Protein AF-A0A3B9FIJ2-F1 (afdb_monomer)

pLDDT: mean 78.4, std 16.6, range [41.25, 96.0]

Secondary structure (DSSP, 8-state):
---SSHHHHHHHHHHHHHHHHTTTGGG-S----HHHHHHHHHHHHHHHHHHHHHHHHHHHHHHHHHHHHHHHHHHHHHHHHHHHHS---SSHHHHHHHHHHHHHHHHHHHHHHT-GGGSHHHHTT--TT-BHHHHHHHH-S-SEEEE-SSTT-SEEEEEEE-SSSSSPPEEEEEEEETTEEEEEE-TT--

Sequence (190 aa):
MITSSNNKLIMKISLFATFLGASIILQGQESVSNADLSRKLDLILGKINGLEERVSKLENDNSEVKKEIQAVQKTANEAKTASQVVAIPQDVEEKKSFMSRLRLELKSEDDKAAGAWTKEQTWGGMRRNLTMFKVRKLLGNPTRMTLSLDPRIDRVYHYEGDLDADGTEEVGRVSFFRDRVISFSSPFGG

Radius of gyration: 51.32 Å; Cα contacts (8 Å, |Δi|>4): 168; chains: 1; bounding box: 82×32×158 Å

Foldseek 3Di:
DPDDPPVVVVVVVVVVVVVVVVVVVPPPPPPCPPVNVVVVVVVVVVVVVVVVVVVVVVVVVVVVVVVVVVVVVVVVVVVVVVVVVPVQDPDPVSNVVVVLLVVLVVQLVVLCVQWQLLDPVLCVPDDWFDFPVVVCVRTNAAPDKDQDPDPQFGIKGWHWGDNPSPPDIQIKIFTDDPRITPDIDRSVHD

Solvent-accessible surface area (backbone atoms only — not comparable to full-atom values): 10721 Å² total; per-residue (Å²): 142,88,79,75,71,64,60,60,53,53,54,52,52,55,58,50,55,59,58,61,58,61,64,67,72,71,71,77,67,79,80,74,46,74,66,56,52,51,53,52,49,53,55,47,51,54,51,49,53,56,46,52,55,51,48,55,49,52,53,50,52,52,55,50,52,54,51,50,52,53,51,52,51,48,55,51,50,50,51,52,52,56,54,52,71,58,74,70,54,86,51,74,66,55,30,50,53,49,53,50,51,50,51,32,43,54,51,13,54,53,37,48,66,61,34,44,61,70,36,71,74,47,55,72,74,64,60,70,70,38,39,62,67,57,47,36,72,51,34,32,72,58,74,41,77,46,72,50,89,50,94,80,30,57,36,34,37,32,38,67,38,27,75,80,40,80,82,57,72,38,56,24,39,40,34,23,36,94,66,20,28,72,48,71,46,62,51,82,67,130

Mean predicted aligned error: 18.29 Å

Structure (mmCIF, N/CA/C/O backbone):
data_AF-A0A3B9FIJ2-F1
#
_entry.id   AF-A0A3B9FIJ2-F1
#
loop_
_atom_site.group_PDB
_atom_site.id
_atom_site.type_symbol
_atom_site.label_atom_id
_atom_site.label_alt_id
_atom_site.label_comp_id
_atom_site.label_asym_id
_atom_site.label_entity_id
_atom_site.label_seq_id
_atom_site.pdbx_PDB_ins_code
_atom_site.Cartn_x
_atom_site.Cartn_y
_atom_site.Cartn_z
_atom_site.occupancy
_atom_site.B_iso_or_equiv
_atom_site.auth_seq_id
_atom_site.auth_comp_id
_atom_site.auth_asym_id
_atom_site.auth_atom_id
_atom_site.pdbx_PDB_model_num
ATOM 1 N N . MET A 1 1 ? -43.473 11.374 131.104 1.00 43.81 1 MET A N 1
ATOM 2 C CA . MET A 1 1 ? -42.919 10.736 129.889 1.00 43.81 1 MET A CA 1
ATOM 3 C C . MET A 1 1 ? -43.921 10.905 128.750 1.00 43.81 1 MET A C 1
ATOM 5 O O . MET A 1 1 ? -44.844 10.115 128.631 1.00 43.81 1 MET A O 1
ATOM 9 N N . ILE A 1 2 ? -43.807 11.996 127.987 1.00 47.78 2 ILE A N 1
ATOM 10 C CA . ILE A 1 2 ? -44.737 12.394 126.914 1.00 47.78 2 ILE A CA 1
ATOM 11 C C . ILE A 1 2 ? -43.883 12.716 125.681 1.00 47.78 2 ILE A C 1
ATOM 13 O O . ILE A 1 2 ? -43.488 13.860 125.512 1.00 47.78 2 ILE A O 1
ATOM 17 N N . THR A 1 3 ? -43.523 11.727 124.854 1.00 47.78 3 THR A N 1
ATOM 18 C CA . THR A 1 3 ? -42.778 11.986 123.594 1.00 47.78 3 THR A CA 1
ATOM 19 C C . THR A 1 3 ? -43.056 11.003 122.442 1.00 47.78 3 THR A C 1
ATOM 21 O O . THR A 1 3 ? -42.476 11.160 121.374 1.00 47.78 3 THR A O 1
ATOM 24 N N . SER A 1 4 ? -43.958 10.018 122.571 1.00 48.31 4 SER A N 1
ATOM 25 C CA . SER A 1 4 ? -44.144 8.990 121.517 1.00 48.31 4 SER A CA 1
ATOM 26 C C . SER A 1 4 ? -45.310 9.250 120.537 1.00 48.31 4 SER A C 1
ATOM 28 O O . SER A 1 4 ? -45.292 8.753 119.413 1.00 48.31 4 SER A O 1
ATOM 30 N N . SER A 1 5 ? -46.304 10.074 120.899 1.00 51.62 5 SER A N 1
ATOM 31 C CA . SER A 1 5 ? -47.516 10.267 120.070 1.00 51.62 5 SER A CA 1
ATOM 32 C C . SER A 1 5 ? -47.343 11.284 118.922 1.00 51.62 5 SER A C 1
ATOM 34 O O . SER A 1 5 ? -47.869 11.090 117.826 1.00 51.62 5 SER A O 1
ATOM 36 N N . ASN A 1 6 ? -46.530 12.331 119.115 1.00 51.75 6 ASN A N 1
ATOM 37 C CA . ASN A 1 6 ? -46.430 13.448 118.161 1.00 51.75 6 ASN A CA 1
ATOM 38 C C . ASN A 1 6 ? -45.624 13.113 116.890 1.00 51.75 6 ASN A C 1
ATOM 40 O O . ASN A 1 6 ? -45.931 13.627 115.816 1.00 51.75 6 ASN A O 1
ATOM 44 N N . ASN A 1 7 ? -44.668 12.181 116.961 1.00 53.28 7 ASN A N 1
ATOM 45 C CA . ASN A 1 7 ? -43.862 11.791 115.794 1.00 53.28 7 ASN A CA 1
ATOM 46 C C . ASN A 1 7 ? -44.652 10.958 114.773 1.00 53.28 7 ASN A C 1
ATOM 48 O O . ASN A 1 7 ? -44.378 11.021 113.576 1.00 53.28 7 ASN A O 1
ATOM 52 N N . LYS A 1 8 ? -45.680 10.220 115.214 1.00 52.50 8 LYS A N 1
ATOM 53 C CA . LYS A 1 8 ? -46.537 9.422 114.321 1.00 52.50 8 LYS A CA 1
ATOM 54 C C . LYS A 1 8 ? -47.527 10.286 113.534 1.00 52.50 8 LYS A C 1
ATOM 56 O O . LYS A 1 8 ? -47.907 9.910 112.428 1.00 52.50 8 LYS A O 1
ATOM 61 N N . LEU A 1 9 ? -47.922 11.437 114.084 1.00 53.19 9 LEU A N 1
ATOM 62 C CA . LEU A 1 9 ? -48.801 12.399 113.415 1.00 53.19 9 LEU A CA 1
ATOM 63 C C . LEU A 1 9 ? -48.027 13.231 112.377 1.00 53.19 9 LEU A C 1
ATOM 65 O O . LEU A 1 9 ? -48.478 13.368 111.243 1.00 53.19 9 LEU A O 1
ATOM 69 N N . ILE A 1 10 ? -46.818 13.689 112.725 1.00 54.00 10 ILE A N 1
ATOM 70 C CA . ILE A 1 10 ? -45.936 14.457 111.827 1.00 54.00 10 ILE A CA 1
ATOM 71 C C . ILE A 1 10 ? -45.485 13.604 110.626 1.00 54.00 10 ILE A C 1
ATOM 73 O O . ILE A 1 10 ? -45.476 14.085 109.494 1.00 54.00 10 ILE A O 1
ATOM 77 N N . MET A 1 11 ? -45.207 12.311 110.833 1.00 50.41 11 MET A N 1
ATOM 78 C CA . MET A 1 11 ? -44.829 11.395 109.747 1.00 50.41 11 MET A CA 1
ATOM 79 C C . MET A 1 11 ? -45.993 11.092 108.787 1.00 50.41 11 MET A C 1
ATOM 81 O O . MET A 1 11 ? -45.771 10.939 107.590 1.00 50.41 11 MET A O 1
ATOM 85 N N . LYS A 1 12 ? -47.240 11.061 109.280 1.00 47.78 12 LYS A N 1
ATOM 86 C CA . LYS A 1 12 ? -48.437 10.882 108.438 1.00 47.78 12 LYS A CA 1
ATOM 87 C C . LYS A 1 12 ? -48.789 12.138 107.637 1.00 47.78 12 LYS A C 1
ATOM 89 O O . LYS A 1 12 ? -49.204 12.013 106.493 1.00 47.78 12 LYS A O 1
ATOM 94 N N . ILE A 1 13 ? -48.584 13.328 108.205 1.00 53.19 13 ILE A N 1
ATOM 95 C CA . ILE A 1 13 ? -48.808 14.609 107.514 1.00 53.19 13 ILE A CA 1
ATOM 96 C C . ILE A 1 13 ? -47.728 14.848 106.443 1.00 53.19 13 ILE A C 1
ATOM 98 O O . ILE A 1 13 ? -48.050 15.283 105.340 1.00 53.19 13 ILE A O 1
ATOM 102 N N . SER A 1 14 ? -46.474 14.468 106.714 1.00 49.06 14 SER A N 1
ATOM 103 C CA . SER A 1 14 ? -45.379 14.535 105.732 1.00 49.06 14 SER A CA 1
ATOM 104 C C . SER A 1 14 ? -45.574 13.561 104.557 1.00 49.06 14 SER A C 1
ATOM 106 O O . SER A 1 14 ? -45.354 13.935 103.407 1.00 49.06 14 SER A O 1
ATOM 108 N N . LEU A 1 15 ? -46.091 12.347 104.807 1.00 49.00 15 LEU A N 1
ATOM 109 C CA . LEU A 1 15 ? -46.430 11.394 103.737 1.00 49.00 15 LEU A CA 1
ATOM 110 C C . LEU A 1 15 ? -47.641 11.820 102.889 1.00 49.00 15 LEU A C 1
ATOM 112 O O . LEU A 1 15 ? -47.768 11.398 101.745 1.00 49.00 15 LEU A O 1
ATOM 116 N N . PHE A 1 16 ? -48.548 12.630 103.442 1.00 47.47 16 PHE A N 1
ATOM 117 C CA . PHE A 1 16 ? -49.729 13.105 102.717 1.00 47.47 16 PHE A CA 1
ATOM 118 C C . PHE A 1 16 ? -49.405 14.322 101.834 1.00 47.47 16 PHE A C 1
ATOM 120 O O . PHE A 1 16 ? -49.927 14.447 100.727 1.00 47.47 16 PHE A O 1
ATOM 127 N N . ALA A 1 17 ? -48.480 15.184 102.274 1.00 50.50 17 ALA A N 1
ATOM 128 C CA . ALA A 1 17 ? -48.017 16.338 101.502 1.00 50.50 17 ALA A CA 1
ATOM 129 C C . ALA A 1 17 ? -47.190 15.940 100.262 1.00 50.50 17 ALA A C 1
ATOM 131 O O . ALA A 1 17 ? -47.301 16.581 99.216 1.00 50.50 17 ALA A O 1
ATOM 132 N N . THR A 1 18 ? -46.422 14.848 100.329 1.00 46.91 18 THR A N 1
ATOM 133 C CA . THR A 1 18 ? -45.693 14.309 99.166 1.00 46.91 18 THR A CA 1
ATOM 134 C C . THR A 1 18 ? -46.611 13.617 98.155 1.00 46.91 18 THR A C 1
ATOM 136 O O . THR A 1 18 ? -46.292 13.587 96.968 1.00 46.91 18 THR A O 1
ATOM 139 N N . PHE A 1 19 ? -47.783 13.136 98.585 1.00 43.91 19 PHE A N 1
ATOM 140 C CA . PHE A 1 19 ? -48.777 12.526 97.699 1.00 43.91 19 PHE A CA 1
ATOM 141 C C . PHE A 1 19 ? -49.651 13.570 96.976 1.00 43.91 19 PHE A C 1
ATOM 143 O O . PHE A 1 19 ? -50.003 13.380 95.811 1.00 43.91 19 PHE A O 1
ATOM 150 N N . LEU A 1 20 ? -49.941 14.716 97.611 1.00 42.50 20 LEU A N 1
ATOM 151 C CA . LEU A 1 20 ? -50.656 15.820 96.951 1.00 42.50 20 LEU A CA 1
ATOM 152 C C . LEU A 1 20 ? -49.783 16.611 95.959 1.00 42.50 20 LEU A C 1
ATOM 154 O O . LEU A 1 20 ? -50.304 17.099 94.959 1.00 42.50 20 LEU A O 1
ATOM 158 N N . GLY A 1 21 ? -48.467 16.712 96.182 1.00 41.25 21 GLY A N 1
ATOM 159 C CA . GLY A 1 21 ? -47.552 17.421 95.274 1.00 41.25 21 GLY A CA 1
ATOM 160 C C . GLY A 1 21 ? -47.276 16.694 93.949 1.00 41.25 21 GLY A C 1
ATOM 161 O O . GLY A 1 21 ? -47.068 17.338 92.923 1.00 41.25 21 GLY A O 1
ATOM 162 N N . ALA A 1 22 ? -47.334 15.358 93.936 1.00 42.28 22 ALA A N 1
ATOM 163 C CA . ALA A 1 22 ? -47.095 14.558 92.729 1.00 42.28 22 ALA A CA 1
ATOM 164 C C . ALA A 1 22 ? -48.270 14.584 91.732 1.00 42.28 22 ALA A C 1
ATOM 166 O O . ALA A 1 22 ? -48.080 14.310 90.549 1.00 42.28 22 ALA A O 1
ATOM 167 N N . SER A 1 23 ? -49.473 14.956 92.182 1.00 43.31 23 SER A N 1
ATOM 168 C CA . SER A 1 23 ? -50.664 15.004 91.321 1.00 43.31 23 SER A CA 1
ATOM 169 C C . SER A 1 23 ? -50.754 16.283 90.476 1.00 43.31 23 SER A C 1
ATOM 171 O O . SER A 1 23 ? -51.490 16.310 89.495 1.00 43.31 23 SER A O 1
ATOM 173 N N . ILE A 1 24 ? -49.999 17.335 90.818 1.00 47.56 24 ILE A N 1
ATOM 174 C CA . ILE A 1 24 ? -50.070 18.636 90.124 1.00 47.56 24 ILE A CA 1
ATOM 175 C C . ILE A 1 24 ? -49.051 18.732 88.972 1.00 47.56 24 ILE A C 1
ATOM 177 O O . ILE A 1 24 ? -49.249 19.500 88.037 1.00 47.56 24 ILE A O 1
ATOM 181 N N . ILE A 1 25 ? -48.003 17.899 88.955 1.00 45.97 25 ILE A N 1
ATOM 182 C CA . ILE A 1 25 ? -47.014 17.889 87.855 1.00 45.97 25 ILE A CA 1
ATOM 183 C C . ILE A 1 25 ? -47.473 16.999 86.678 1.00 45.97 25 ILE A C 1
ATOM 185 O O . ILE A 1 25 ? -46.921 17.072 85.584 1.00 45.97 25 ILE A O 1
ATOM 189 N N . LEU A 1 26 ? -48.554 16.226 86.843 1.00 41.59 26 LEU A N 1
ATOM 190 C CA . LEU A 1 26 ? -49.100 15.349 85.800 1.00 41.59 26 LEU A CA 1
ATOM 191 C C . LEU A 1 26 ? -50.267 15.966 85.000 1.00 41.59 26 LEU A C 1
ATOM 193 O O . LEU A 1 26 ? -51.084 15.238 84.446 1.00 41.59 26 LEU A O 1
ATOM 197 N N . GLN A 1 27 ? -50.372 17.297 84.936 1.00 43.31 27 GLN A N 1
ATOM 198 C CA . GLN A 1 27 ? -51.350 17.995 84.078 1.00 43.31 27 GLN A CA 1
ATOM 199 C C . GLN A 1 27 ? -50.703 18.842 82.970 1.00 43.31 27 GLN A C 1
ATOM 201 O O . GLN A 1 27 ? -51.337 19.716 82.391 1.00 43.31 27 GLN A O 1
ATOM 206 N N . GLY A 1 28 ? -49.445 18.547 82.631 1.00 43.69 28 GLY A N 1
ATOM 207 C CA . GLY A 1 28 ? -48.752 19.103 81.466 1.00 43.69 28 GLY A CA 1
ATOM 208 C C . GLY A 1 28 ? -48.757 18.202 80.226 1.00 43.69 28 GLY A C 1
ATOM 209 O O . GLY A 1 28 ? -47.961 18.436 79.323 1.00 43.69 28 GLY A O 1
ATOM 210 N N . GLN A 1 29 ? -49.584 17.152 80.166 1.00 42.59 29 GLN A N 1
ATOM 211 C CA . GLN A 1 29 ? -49.821 16.455 78.900 1.00 42.59 29 GLN A CA 1
ATOM 212 C C . GLN A 1 29 ? -50.978 17.145 78.191 1.00 42.59 29 GLN A C 1
ATOM 214 O O . GLN A 1 29 ? -52.126 17.010 78.610 1.00 42.59 29 GLN A O 1
ATOM 219 N N . GLU A 1 30 ? -50.661 17.878 77.120 1.00 49.47 30 GLU A N 1
ATOM 220 C CA . GLU A 1 30 ? -51.630 18.252 76.092 1.00 49.47 30 GLU A CA 1
ATOM 221 C C . GLU A 1 30 ? -52.508 17.030 75.813 1.00 49.47 30 GLU A C 1
ATOM 223 O O . GLU A 1 30 ? -52.026 16.008 75.316 1.00 49.47 30 GLU A O 1
ATOM 228 N N . SER A 1 31 ? -53.780 17.088 76.208 1.00 49.78 31 SER A N 1
ATOM 229 C CA . SER A 1 31 ? -54.734 16.026 75.926 1.00 49.78 31 SER A CA 1
ATOM 230 C C . SER A 1 31 ? -54.909 15.981 74.413 1.00 49.78 31 SER A C 1
ATOM 232 O O . SER A 1 31 ? -55.662 16.770 73.843 1.00 49.78 31 SER A O 1
ATOM 234 N N . VAL A 1 32 ? -54.143 15.114 73.754 1.00 57.78 32 VAL A N 1
ATOM 235 C CA . VAL A 1 32 ? -54.176 14.929 72.306 1.00 57.78 32 VAL A CA 1
ATOM 236 C C . VAL A 1 32 ? -55.595 14.498 71.958 1.00 57.78 32 VAL A C 1
ATOM 238 O O . VAL A 1 32 ? -56.042 13.431 72.377 1.00 57.78 32 VAL A O 1
ATOM 241 N N . SER A 1 33 ? -56.335 15.350 71.253 1.00 66.25 33 SER A N 1
ATOM 242 C CA . SER A 1 33 ? -57.691 15.019 70.831 1.00 66.25 33 SER A CA 1
ATOM 243 C C . SER A 1 33 ? -57.646 13.765 69.952 1.00 66.25 33 SER A C 1
ATOM 245 O O . SER A 1 33 ? -56.745 13.623 69.122 1.00 66.25 33 SER A O 1
ATOM 247 N N . ASN A 1 34 ? -58.626 12.863 70.072 1.00 69.31 34 ASN A N 1
ATOM 248 C CA . ASN A 1 34 ? -58.750 11.696 69.181 1.00 69.31 34 ASN A CA 1
ATOM 249 C C . ASN A 1 34 ? -58.738 12.099 67.690 1.00 69.31 34 ASN A C 1
ATOM 251 O O . ASN A 1 34 ? -58.301 11.328 66.833 1.00 69.31 34 ASN A O 1
ATOM 255 N N . ALA A 1 35 ? -59.157 13.331 67.381 1.00 73.50 35 ALA A N 1
ATOM 256 C CA . ALA A 1 35 ? -59.060 13.916 66.049 1.00 73.50 35 ALA A CA 1
ATOM 257 C C . ALA A 1 35 ? -57.607 14.210 65.622 1.00 73.50 35 ALA A C 1
ATOM 259 O O . ALA A 1 35 ? -57.242 13.952 64.477 1.00 73.50 35 ALA A O 1
ATOM 260 N N . ASP A 1 36 ? -56.757 14.696 66.529 1.00 76.69 36 ASP A N 1
ATOM 261 C CA . ASP A 1 36 ? -55.340 14.965 66.252 1.00 76.69 36 ASP A CA 1
ATOM 262 C C . ASP A 1 36 ? -54.533 13.674 66.123 1.00 76.69 36 ASP A C 1
ATOM 264 O O . ASP A 1 36 ? -53.616 13.592 65.306 1.00 76.69 36 ASP A O 1
ATOM 268 N N . LEU A 1 37 ? -54.896 12.644 66.893 1.00 80.00 37 LEU A N 1
ATOM 269 C CA . LEU A 1 37 ? -54.299 11.318 66.771 1.00 80.00 37 LEU A CA 1
ATOM 270 C C . LEU A 1 37 ? -54.641 10.678 65.418 1.00 80.00 37 LEU A C 1
ATOM 272 O O . LEU A 1 37 ? -53.752 10.160 64.746 1.00 80.00 37 LEU A O 1
ATOM 276 N N . SER A 1 38 ? -55.899 10.799 64.982 1.00 77.00 38 SER A N 1
ATOM 277 C CA . SER A 1 38 ? -56.353 10.323 63.667 1.00 77.00 38 SER A CA 1
ATOM 278 C C . SER A 1 38 ? -55.650 11.065 62.525 1.00 77.00 38 SER A C 1
ATOM 280 O O . SER A 1 38 ? -55.116 10.436 61.619 1.00 77.00 38 SER A O 1
ATOM 282 N N . ARG A 1 39 ? -55.520 12.398 62.619 1.00 79.69 39 ARG A N 1
ATOM 283 C CA . ARG A 1 39 ? -54.750 13.193 61.644 1.00 79.69 39 ARG A CA 1
ATOM 284 C C . ARG A 1 39 ? -53.278 12.793 61.590 1.00 79.69 39 ARG A C 1
ATOM 286 O O . ARG A 1 39 ? -52.706 12.734 60.507 1.00 79.69 39 ARG A O 1
ATOM 293 N N . LYS A 1 40 ? -52.644 12.527 62.737 1.00 84.25 40 LYS A N 1
ATOM 294 C CA . LYS A 1 40 ? -51.251 12.052 62.788 1.00 84.25 40 LYS A CA 1
ATOM 295 C C . LYS A 1 40 ? -51.109 10.662 62.164 1.00 84.25 40 LYS A C 1
ATOM 297 O O . LYS A 1 40 ? -50.126 10.437 61.467 1.00 84.25 40 LYS A O 1
ATOM 302 N N . LEU A 1 41 ? -52.075 9.767 62.370 1.00 83.38 41 LEU A N 1
ATOM 303 C CA . LEU A 1 41 ? -52.111 8.441 61.746 1.00 83.38 41 LEU A CA 1
ATOM 304 C C . LEU A 1 41 ? -52.242 8.529 60.223 1.00 83.38 41 LEU A C 1
ATOM 306 O O . LEU A 1 41 ? -51.442 7.909 59.530 1.00 83.38 41 LEU A O 1
ATOM 310 N N . ASP A 1 42 ? -53.148 9.359 59.702 1.00 84.75 42 ASP A N 1
ATOM 311 C CA . ASP A 1 42 ? -53.283 9.588 58.254 1.00 84.75 42 ASP A CA 1
ATOM 312 C C . ASP A 1 42 ? -51.988 10.139 57.643 1.00 84.75 42 ASP A C 1
ATOM 314 O O . ASP A 1 42 ? -51.546 9.724 56.571 1.00 84.75 42 ASP A O 1
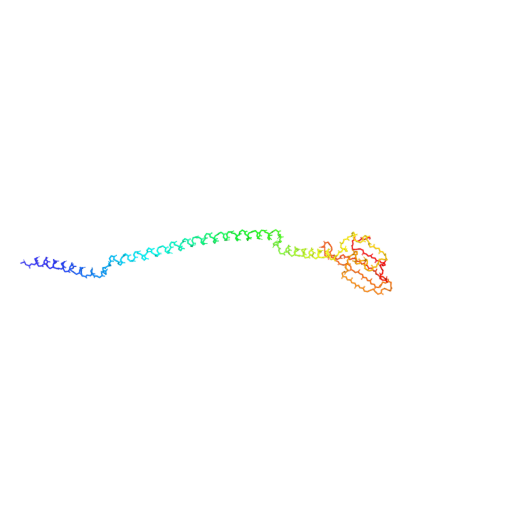ATOM 318 N N . LEU A 1 43 ? -51.325 11.050 58.359 1.00 87.38 43 LEU A N 1
ATOM 319 C CA . LEU A 1 43 ? -50.066 11.655 57.930 1.00 87.38 43 LEU A CA 1
ATOM 320 C C . LEU A 1 43 ? -48.902 10.648 57.966 1.00 87.38 43 LEU A C 1
ATOM 322 O O . LEU A 1 43 ? -48.002 10.713 57.128 1.00 87.38 43 LEU A O 1
ATOM 326 N N . ILE A 1 44 ? -48.920 9.702 58.910 1.00 87.44 44 ILE A N 1
ATOM 327 C CA . ILE A 1 44 ? -47.973 8.581 58.978 1.00 87.44 44 ILE A CA 1
ATOM 328 C C . ILE A 1 44 ? -48.240 7.588 57.844 1.00 87.44 44 ILE A C 1
ATOM 330 O O . ILE A 1 44 ? -47.292 7.207 57.164 1.00 87.44 44 ILE A O 1
ATOM 334 N N . LEU A 1 45 ? -49.499 7.226 57.590 1.00 83.56 45 LEU A N 1
ATOM 335 C CA . LEU A 1 45 ? -49.886 6.340 56.488 1.00 83.56 45 LEU A CA 1
ATOM 336 C C . LEU A 1 45 ? -49.467 6.922 55.135 1.00 83.56 45 LEU A C 1
ATOM 338 O O . LEU A 1 45 ? -48.844 6.231 54.335 1.00 83.56 45 LEU A O 1
ATOM 342 N N . GLY A 1 46 ? -49.697 8.218 54.911 1.00 86.75 46 GLY A N 1
ATOM 343 C CA . GLY A 1 46 ? -49.232 8.897 53.700 1.00 86.75 46 GLY A CA 1
ATOM 344 C C . GLY A 1 46 ? -47.706 8.873 53.544 1.00 86.75 46 GLY A C 1
ATOM 345 O O . GLY A 1 46 ? -47.197 8.647 52.447 1.00 86.75 46 GLY A O 1
ATOM 346 N N . LYS A 1 47 ? -46.958 9.055 54.641 1.00 89.88 47 LYS A N 1
ATOM 347 C CA . LYS A 1 47 ? -45.488 8.971 54.628 1.00 89.88 47 LYS A CA 1
ATOM 348 C C . LYS A 1 47 ? -44.976 7.553 54.390 1.00 89.88 47 LYS A C 1
ATOM 350 O O . LYS A 1 47 ? -43.982 7.410 53.688 1.00 89.88 47 LYS A O 1
ATOM 355 N N . ILE A 1 48 ? -45.624 6.538 54.961 1.00 90.81 48 ILE A N 1
ATOM 356 C CA . ILE A 1 48 ? -45.272 5.126 54.762 1.00 90.81 48 ILE A CA 1
ATOM 357 C C . ILE A 1 48 ? -45.506 4.735 53.305 1.00 90.81 48 ILE A C 1
ATOM 359 O O . ILE A 1 48 ? -44.577 4.246 52.674 1.00 90.81 48 ILE A O 1
ATOM 363 N N . ASN A 1 49 ? -46.664 5.073 52.735 1.00 85.12 49 ASN A N 1
ATOM 364 C CA . ASN A 1 49 ? -46.962 4.793 51.327 1.00 85.12 49 ASN A CA 1
ATOM 365 C C . ASN A 1 49 ? -45.946 5.468 50.389 1.00 85.12 49 ASN A C 1
ATOM 367 O O . ASN A 1 49 ? -45.422 4.841 49.472 1.00 85.12 49 ASN A O 1
ATOM 371 N N . GLY A 1 50 ? -45.597 6.733 50.654 1.00 87.81 50 GLY A N 1
ATOM 372 C CA . GLY A 1 50 ? -44.559 7.429 49.887 1.00 87.81 50 GLY A CA 1
ATOM 373 C C . GLY A 1 50 ? -43.154 6.840 50.074 1.00 87.81 50 GLY A C 1
ATOM 374 O O . GLY A 1 50 ? -42.304 6.979 49.195 1.00 87.81 50 GLY A O 1
ATOM 375 N N . LEU A 1 51 ? -42.880 6.185 51.205 1.00 88.25 51 LEU A N 1
ATOM 376 C CA . LEU A 1 51 ? -41.613 5.499 51.448 1.00 88.25 51 LEU A CA 1
ATOM 377 C C . LEU A 1 51 ? -41.573 4.148 50.726 1.00 88.25 51 LEU A C 1
ATOM 379 O O . LEU A 1 51 ? -40.563 3.844 50.100 1.00 88.25 51 LEU A O 1
ATOM 383 N N . GLU A 1 52 ? -42.669 3.389 50.743 1.00 86.50 52 GLU A N 1
ATOM 384 C CA . GLU A 1 52 ? -42.825 2.126 50.008 1.00 86.50 52 GLU A CA 1
ATOM 385 C C . GLU A 1 52 ? -42.668 2.323 48.496 1.00 86.50 52 GLU A C 1
ATOM 387 O O . GLU A 1 52 ? -41.957 1.558 47.840 1.00 86.50 52 GLU A O 1
ATOM 392 N N . GLU A 1 53 ? -43.243 3.393 47.943 1.00 88.75 53 GLU A N 1
ATOM 393 C CA . GLU A 1 53 ? -43.086 3.740 46.527 1.00 88.75 53 GLU A CA 1
ATOM 394 C C . GLU A 1 53 ? -41.623 4.068 46.183 1.00 88.75 53 GLU A C 1
ATOM 396 O O . GLU A 1 53 ? -41.080 3.590 45.182 1.00 88.75 53 GLU A O 1
ATOM 401 N N . ARG A 1 54 ? -40.938 4.837 47.041 1.00 90.31 54 ARG A N 1
ATOM 402 C CA . ARG A 1 54 ? -39.516 5.169 46.848 1.00 90.31 54 ARG A CA 1
ATOM 403 C C . ARG A 1 54 ? -38.618 3.946 46.980 1.00 90.31 54 ARG A C 1
ATOM 405 O O . ARG A 1 54 ? -37.670 3.836 46.210 1.00 90.31 54 ARG A O 1
ATOM 412 N N . VAL A 1 55 ? -38.904 3.046 47.919 1.00 90.75 55 VAL A N 1
ATOM 413 C CA . VAL A 1 55 ? -38.163 1.788 48.082 1.00 90.75 55 VAL A CA 1
ATOM 414 C C . VAL A 1 55 ? -38.351 0.911 46.850 1.00 90.75 55 VAL A C 1
ATOM 416 O O . VAL A 1 55 ? -37.358 0.497 46.263 1.00 90.75 55 VAL A O 1
ATOM 419 N N . SER A 1 56 ? -39.587 0.737 46.379 1.00 87.00 56 SER A N 1
ATOM 420 C CA . SER A 1 56 ? -39.879 -0.054 45.177 1.00 87.00 56 SER A CA 1
ATOM 421 C C . SER A 1 56 ? -39.161 0.496 43.941 1.00 87.00 56 SER A C 1
ATOM 423 O O . SER A 1 56 ? -38.583 -0.257 43.156 1.00 87.00 56 SER A O 1
ATOM 425 N N . LYS A 1 57 ? -39.133 1.827 43.784 1.00 89.00 57 LYS A N 1
ATOM 426 C CA . LYS A 1 57 ? -38.390 2.481 42.702 1.00 89.00 57 LYS A CA 1
ATOM 427 C C . LYS A 1 57 ? -36.879 2.267 42.833 1.00 89.00 57 LYS A C 1
ATOM 429 O O . LYS A 1 57 ? -36.238 1.888 41.862 1.00 89.00 57 LYS A O 1
ATOM 434 N N . LEU A 1 58 ? -36.318 2.452 44.028 1.00 83.31 58 LEU A N 1
ATOM 435 C CA . LEU A 1 58 ? -34.888 2.247 44.282 1.00 83.31 58 LEU A CA 1
ATOM 436 C C . LEU A 1 58 ? -34.452 0.791 44.083 1.00 83.31 58 LEU A C 1
ATOM 438 O O . LEU A 1 58 ? -33.336 0.545 43.631 1.00 83.31 58 LEU A O 1
ATOM 442 N N . GLU A 1 59 ? -35.301 -0.174 44.426 1.00 85.94 59 GLU A N 1
ATOM 443 C CA . GLU A 1 59 ? -35.049 -1.594 44.182 1.00 85.94 59 GLU A CA 1
ATOM 444 C C . GLU A 1 59 ? -35.057 -1.911 42.685 1.00 85.94 59 GLU A C 1
ATOM 446 O O . GLU A 1 59 ? -34.161 -2.609 42.200 1.00 85.94 59 GLU A O 1
ATOM 451 N N . ASN A 1 60 ? -36.014 -1.349 41.941 1.00 88.25 60 ASN A N 1
ATOM 452 C CA . ASN A 1 60 ? -36.072 -1.493 40.492 1.00 88.25 60 ASN A CA 1
ATOM 453 C C . ASN A 1 60 ? -34.842 -0.871 39.809 1.00 88.25 60 ASN A C 1
ATOM 455 O O . ASN A 1 60 ? -34.160 -1.568 39.054 1.00 88.25 60 ASN A O 1
ATOM 459 N N . ASP A 1 61 ? -34.504 0.375 40.149 1.00 85.12 61 ASP A N 1
ATOM 460 C CA . ASP A 1 61 ? -33.348 1.098 39.609 1.00 85.12 61 ASP A CA 1
ATOM 461 C C . ASP A 1 61 ? -32.037 0.353 39.939 1.00 85.12 61 ASP A C 1
ATOM 463 O O . ASP A 1 61 ? -31.186 0.161 39.072 1.00 85.12 61 ASP A O 1
ATOM 467 N N . ASN A 1 62 ? -31.880 -0.180 41.159 1.00 83.44 62 ASN A N 1
ATOM 468 C CA . ASN A 1 62 ? -30.724 -1.020 41.506 1.00 83.44 62 ASN A CA 1
ATOM 469 C C . ASN A 1 62 ? -30.660 -2.314 40.684 1.00 83.44 62 ASN A C 1
ATOM 471 O O . ASN A 1 62 ? -29.570 -2.780 40.337 1.00 83.44 62 ASN A O 1
ATOM 475 N N . SER A 1 63 ? -31.809 -2.928 40.389 1.00 84.62 63 SER A N 1
ATOM 476 C CA . SER A 1 63 ? -31.864 -4.146 39.577 1.00 84.62 63 SER A CA 1
ATOM 477 C C . SER A 1 63 ? -31.452 -3.887 38.124 1.00 84.62 63 SER A C 1
ATOM 479 O O . SER A 1 63 ? -30.789 -4.729 37.515 1.00 84.62 63 SER A O 1
ATOM 481 N N . GLU A 1 64 ? -31.800 -2.716 37.591 1.00 84.00 64 GLU A N 1
ATOM 482 C CA . GLU A 1 64 ? -31.443 -2.256 36.251 1.00 84.00 64 GLU A CA 1
ATOM 483 C C . GLU A 1 64 ? -29.956 -1.906 36.175 1.00 84.00 64 GLU A C 1
ATOM 485 O O . GLU A 1 64 ? -29.232 -2.496 35.373 1.00 84.00 64 GLU A O 1
ATOM 490 N N . VAL A 1 65 ? -29.459 -1.100 37.117 1.00 83.12 65 VAL A N 1
ATOM 491 C CA . VAL A 1 65 ? -28.033 -0.755 37.231 1.00 83.12 65 VAL A CA 1
ATOM 492 C C . VAL A 1 65 ? -27.165 -2.011 37.346 1.00 83.12 65 VAL A C 1
ATOM 494 O O . VAL A 1 65 ? -26.122 -2.120 36.704 1.00 83.12 65 VAL A O 1
ATOM 497 N N . LYS A 1 66 ? -27.594 -3.024 38.110 1.00 85.50 66 LYS A N 1
ATOM 498 C CA . LYS A 1 66 ? -26.852 -4.289 38.220 1.00 85.50 66 LYS A CA 1
ATOM 499 C C . LYS A 1 66 ? -26.788 -5.050 36.891 1.00 85.50 66 LYS A C 1
ATOM 501 O O . LYS A 1 66 ? -25.760 -5.667 36.601 1.00 85.50 66 LYS A O 1
ATOM 506 N N . LYS A 1 67 ? -27.855 -5.021 36.086 1.00 84.38 67 LYS A N 1
ATOM 507 C CA . LYS A 1 67 ? -27.878 -5.631 34.745 1.00 84.38 67 LYS A CA 1
ATOM 508 C C . LYS A 1 67 ? -26.982 -4.864 33.775 1.00 84.38 67 LYS A C 1
ATOM 510 O O . LYS A 1 67 ? -26.222 -5.497 33.046 1.00 84.38 67 LYS A O 1
ATOM 515 N N . GLU A 1 68 ? -27.013 -3.534 33.812 1.00 80.94 68 GLU A N 1
ATOM 516 C CA . GLU A 1 68 ? -26.142 -2.682 32.997 1.00 80.94 68 GLU A CA 1
ATOM 517 C C . GLU A 1 68 ? -24.665 -2.899 33.333 1.00 80.94 68 GLU A C 1
ATOM 519 O O . GLU A 1 68 ? -23.863 -3.132 32.433 1.00 80.94 68 GLU A O 1
ATOM 524 N N . ILE A 1 69 ? -24.303 -2.944 34.620 1.00 79.06 69 ILE A N 1
ATOM 525 C CA . ILE A 1 69 ? -22.929 -3.237 35.055 1.00 79.06 69 ILE A CA 1
ATOM 526 C C . ILE A 1 69 ? -22.477 -4.611 34.545 1.00 79.06 69 ILE A C 1
ATOM 528 O O . ILE A 1 69 ? -21.354 -4.752 34.065 1.00 79.06 69 ILE A O 1
ATOM 532 N N . GLN A 1 70 ? -23.339 -5.632 34.599 1.00 78.88 70 GLN A N 1
ATOM 533 C CA . GLN A 1 70 ? -23.008 -6.956 34.063 1.00 78.88 70 GL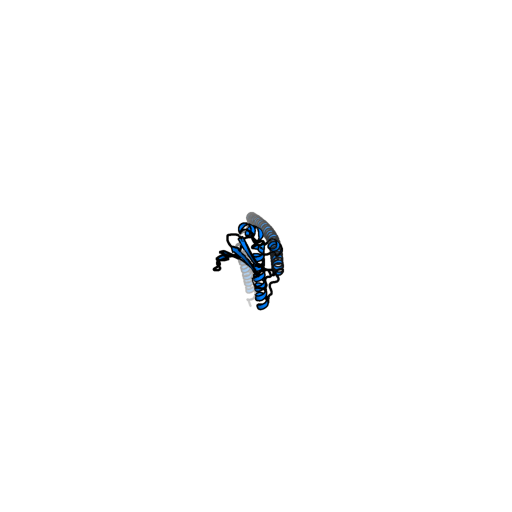N A CA 1
ATOM 534 C C . GLN A 1 70 ? -22.841 -6.955 32.540 1.00 78.88 70 GLN A C 1
ATOM 536 O O . GLN A 1 70 ? -21.947 -7.635 32.035 1.00 78.88 70 GLN A O 1
ATOM 541 N N . ALA A 1 71 ? -23.674 -6.211 31.810 1.00 75.06 71 ALA A N 1
ATOM 542 C CA . ALA A 1 71 ? -23.557 -6.071 30.363 1.00 75.06 71 ALA A CA 1
ATOM 543 C C . ALA A 1 71 ? -22.258 -5.347 29.983 1.00 75.06 71 ALA A C 1
ATOM 545 O O . ALA A 1 71 ? -21.484 -5.866 29.185 1.00 75.06 71 ALA A O 1
ATOM 546 N N . VAL A 1 72 ? -21.955 -4.219 30.630 1.00 76.62 72 VAL A N 1
ATOM 547 C CA . VAL A 1 72 ? -20.709 -3.466 30.423 1.00 76.62 72 VAL A CA 1
ATOM 548 C C . VAL A 1 72 ? -19.488 -4.313 30.778 1.00 76.62 72 VAL A C 1
ATOM 550 O O . VAL A 1 72 ? -18.513 -4.312 30.032 1.00 76.62 72 VAL A O 1
ATOM 553 N N . GLN A 1 73 ? -19.538 -5.091 31.863 1.00 72.31 73 GLN A N 1
ATOM 554 C CA . GLN A 1 73 ? -18.441 -5.982 32.242 1.00 72.31 73 GLN A CA 1
ATOM 555 C C . GLN A 1 73 ? -18.210 -7.084 31.200 1.00 72.31 73 GLN A C 1
ATOM 557 O O . GLN A 1 73 ? -17.059 -7.411 30.913 1.00 72.31 73 GLN A O 1
ATOM 562 N N . LYS A 1 74 ? -19.276 -7.650 30.616 1.00 73.06 74 LYS A N 1
ATOM 563 C CA . LYS A 1 74 ? -19.167 -8.626 29.521 1.00 73.06 74 LYS A CA 1
ATOM 564 C C . LYS A 1 74 ? -18.551 -7.991 28.278 1.00 73.06 74 LYS A C 1
ATOM 566 O O . LYS A 1 74 ? -17.541 -8.499 27.806 1.00 73.06 74 LYS A O 1
ATOM 571 N N . THR A 1 75 ? -19.051 -6.836 27.842 1.00 72.75 75 THR A N 1
ATOM 572 C CA . THR A 1 75 ? -18.513 -6.108 26.683 1.00 72.75 75 THR A CA 1
ATOM 573 C C . THR A 1 75 ? -17.052 -5.694 26.888 1.00 72.75 75 THR A C 1
ATOM 575 O O . THR A 1 75 ? -16.234 -5.815 25.980 1.00 72.75 75 THR A O 1
ATOM 578 N N . ALA A 1 76 ? -16.683 -5.247 28.091 1.00 67.12 76 ALA A N 1
ATOM 579 C CA . ALA A 1 76 ? -15.307 -4.887 28.426 1.00 67.12 76 ALA A CA 1
ATOM 580 C C . ALA A 1 76 ? -14.380 -6.111 28.457 1.00 67.12 76 ALA A C 1
ATOM 582 O O . ALA A 1 76 ? -13.243 -6.036 27.991 1.00 67.12 76 ALA A O 1
ATOM 583 N N . ASN A 1 77 ? -14.857 -7.246 28.974 1.00 66.38 77 ASN A N 1
ATOM 584 C CA . ASN A 1 77 ? -14.104 -8.496 28.961 1.00 66.38 77 ASN A CA 1
ATOM 585 C C . ASN A 1 77 ? -13.931 -9.022 27.531 1.00 66.38 77 ASN A C 1
ATOM 587 O O . ASN A 1 77 ? -12.827 -9.417 27.180 1.00 66.38 77 ASN A O 1
ATOM 591 N N . GLU A 1 78 ? -14.969 -8.958 26.698 1.00 64.75 78 GLU A N 1
ATOM 592 C CA . GLU A 1 78 ? -14.920 -9.337 25.282 1.00 64.75 78 GLU A CA 1
ATOM 593 C C . GLU A 1 78 ? -13.942 -8.451 24.499 1.00 64.75 78 GLU A C 1
ATOM 595 O O . GLU A 1 78 ? -13.079 -8.967 23.789 1.00 64.75 78 GLU A O 1
ATOM 600 N N . ALA A 1 79 ? -13.978 -7.132 24.707 1.00 60.66 79 ALA A N 1
ATOM 601 C CA . ALA A 1 79 ? -13.021 -6.195 24.119 1.00 60.66 79 ALA A CA 1
ATOM 602 C C . ALA A 1 79 ? -11.584 -6.430 24.619 1.00 60.66 79 ALA A C 1
ATOM 604 O O . ALA A 1 79 ? -10.636 -6.367 23.837 1.00 60.66 79 ALA A O 1
ATOM 605 N N . LYS A 1 80 ? -11.405 -6.761 25.904 1.00 58.50 80 LYS A N 1
ATOM 606 C CA . LYS A 1 80 ? -10.100 -7.126 26.473 1.00 58.50 80 LYS A CA 1
ATOM 607 C C . LYS A 1 80 ? -9.577 -8.433 25.877 1.00 58.50 80 LYS A C 1
ATOM 609 O O . LYS A 1 80 ? -8.397 -8.508 25.551 1.00 58.50 80 LYS A O 1
ATOM 614 N N . THR A 1 81 ? -10.439 -9.430 25.680 1.00 58.16 81 THR A N 1
ATOM 615 C CA . THR A 1 81 ? -10.061 -10.686 25.021 1.00 58.16 81 THR A CA 1
ATOM 616 C C . THR A 1 81 ? -9.778 -10.486 23.535 1.00 58.16 81 THR A C 1
ATOM 618 O O . THR A 1 81 ? -8.790 -11.013 23.045 1.00 58.16 81 THR A O 1
ATOM 621 N N . ALA A 1 82 ? -10.545 -9.652 22.828 1.00 53.72 82 ALA A N 1
ATOM 622 C CA . ALA A 1 82 ? -10.295 -9.314 21.427 1.00 53.72 82 ALA A CA 1
ATOM 623 C C . ALA A 1 82 ? -8.991 -8.515 21.255 1.00 53.72 82 ALA A C 1
ATOM 625 O O . ALA A 1 82 ? -8.229 -8.766 20.327 1.00 53.72 82 ALA A O 1
ATOM 626 N N . SER A 1 83 ? -8.672 -7.618 22.193 1.00 52.56 83 SER A N 1
ATOM 627 C CA . SER A 1 83 ? -7.375 -6.936 22.236 1.00 52.56 83 SER A CA 1
ATOM 628 C C . SER A 1 83 ? -6.219 -7.876 22.590 1.00 52.56 83 SER A C 1
ATOM 630 O O . SER A 1 83 ? -5.091 -7.584 22.210 1.00 52.56 83 SER A O 1
ATOM 632 N N . GLN A 1 84 ? -6.469 -8.981 23.301 1.00 52.81 84 GLN A N 1
ATOM 633 C CA . GLN A 1 84 ? -5.476 -10.034 23.549 1.00 52.81 84 GLN A CA 1
ATOM 634 C C . GLN A 1 84 ? -5.252 -10.945 22.332 1.00 52.81 84 GLN A C 1
ATOM 636 O O . GLN A 1 84 ? -4.193 -11.562 22.249 1.00 52.81 84 GLN A O 1
ATOM 641 N N . VAL A 1 85 ? -6.197 -11.022 21.383 1.00 54.31 85 VAL A N 1
ATOM 642 C CA . VAL A 1 85 ? -6.007 -11.761 20.116 1.00 54.31 85 VAL A CA 1
ATOM 643 C C . VAL A 1 85 ? -4.917 -11.109 19.257 1.00 54.31 85 VAL A C 1
ATOM 645 O O . VAL A 1 85 ? -4.188 -11.810 18.558 1.00 54.31 85 VAL A O 1
ATOM 648 N N . VAL A 1 86 ? -4.714 -9.791 19.372 1.00 57.12 86 VAL A N 1
ATOM 649 C CA . VAL A 1 86 ? -3.472 -9.153 18.918 1.00 57.12 86 VAL A CA 1
ATOM 650 C C . VAL A 1 86 ? -2.434 -9.381 20.012 1.00 57.12 86 VAL A C 1
ATOM 652 O O . VAL A 1 86 ? -2.298 -8.583 20.937 1.00 57.12 86 VAL A O 1
ATOM 655 N N . ALA A 1 87 ? -1.745 -10.519 19.947 1.00 65.06 87 ALA A N 1
ATOM 656 C CA . ALA A 1 87 ? -0.706 -10.913 20.892 1.00 65.06 87 ALA A CA 1
ATOM 657 C C . ALA A 1 87 ? 0.516 -9.980 20.787 1.00 65.06 87 ALA A C 1
ATOM 659 O O . ALA A 1 87 ? 1.550 -10.342 20.236 1.00 65.06 87 ALA A O 1
ATOM 660 N N . ILE A 1 88 ? 0.390 -8.750 21.291 1.00 68.31 88 ILE A N 1
ATOM 661 C CA . ILE A 1 88 ? 1.511 -7.824 21.439 1.00 68.31 88 ILE A CA 1
ATOM 662 C C . ILE A 1 88 ? 2.414 -8.406 22.534 1.00 68.31 88 ILE A C 1
ATOM 664 O O . ILE A 1 88 ? 1.942 -8.578 23.669 1.00 68.31 88 ILE A O 1
ATOM 668 N N . PRO A 1 89 ? 3.692 -8.701 22.232 1.00 75.06 89 PRO A N 1
ATOM 669 C CA . PRO A 1 89 ? 4.624 -9.193 23.235 1.00 75.06 89 PRO A CA 1
ATOM 670 C C . PRO A 1 89 ? 4.713 -8.231 24.424 1.00 75.06 89 PRO A C 1
ATOM 672 O O . PRO A 1 89 ? 4.699 -7.008 24.258 1.00 75.06 89 PRO A O 1
ATOM 675 N N . GLN A 1 90 ? 4.753 -8.790 25.634 1.00 75.94 90 GLN A N 1
ATOM 676 C CA . GLN A 1 90 ? 4.813 -8.007 26.875 1.00 75.94 90 GLN A CA 1
ATOM 677 C C . GLN A 1 90 ? 6.247 -7.586 27.219 1.00 75.94 90 GLN A C 1
ATOM 679 O O . GLN A 1 90 ? 6.436 -6.580 27.903 1.00 75.94 90 GL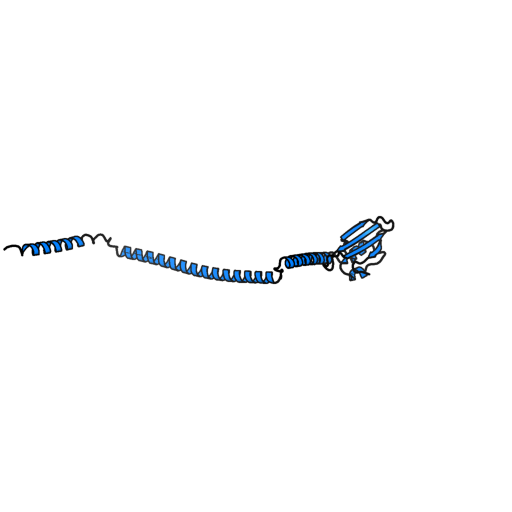N A O 1
ATOM 684 N N . ASP A 1 91 ? 7.244 -8.329 26.734 1.00 85.38 91 ASP A N 1
ATOM 685 C CA . ASP A 1 91 ? 8.650 -7.973 26.881 1.00 85.38 91 ASP A CA 1
ATOM 686 C C . ASP A 1 91 ? 9.010 -6.742 26.029 1.00 85.38 91 ASP A C 1
ATOM 688 O O . ASP A 1 91 ? 8.504 -6.555 24.921 1.00 85.38 91 ASP A O 1
ATOM 692 N N . VAL A 1 92 ? 9.877 -5.873 26.555 1.00 78.56 92 VAL A N 1
ATOM 693 C CA . VAL A 1 92 ? 10.206 -4.581 25.932 1.00 78.56 92 VAL A CA 1
ATOM 694 C C . VAL A 1 92 ? 10.962 -4.755 24.614 1.00 78.56 92 VAL A C 1
ATOM 696 O O . VAL A 1 92 ? 10.704 -4.006 23.668 1.00 78.56 92 VAL A O 1
ATOM 699 N N . GLU A 1 93 ? 11.874 -5.722 24.525 1.00 80.56 93 GLU A N 1
ATOM 700 C CA . GLU A 1 93 ? 12.657 -5.971 23.312 1.00 80.56 93 GLU A CA 1
ATOM 701 C C . GLU A 1 93 ? 11.841 -6.753 22.281 1.00 80.56 93 GLU A C 1
ATOM 703 O O . GLU A 1 93 ? 11.813 -6.385 21.101 1.00 80.56 93 GLU A O 1
ATOM 708 N N . GLU A 1 94 ? 11.070 -7.750 22.720 1.00 81.81 94 GLU A N 1
ATOM 709 C CA . GLU A 1 94 ? 10.138 -8.459 21.836 1.00 81.81 94 GLU A CA 1
ATOM 710 C C . GLU A 1 94 ? 9.075 -7.517 21.261 1.00 81.81 94 GLU A C 1
ATOM 712 O O . GLU A 1 94 ? 8.750 -7.598 20.076 1.00 81.81 94 GLU A O 1
ATOM 717 N N . LYS A 1 95 ? 8.580 -6.563 22.058 1.00 86.50 95 LYS A N 1
ATOM 718 C CA . LYS A 1 95 ? 7.636 -5.539 21.599 1.00 86.50 95 LYS A CA 1
ATOM 719 C C . LYS A 1 95 ? 8.255 -4.633 20.543 1.00 86.50 95 LYS A C 1
ATOM 721 O O . LYS A 1 95 ? 7.596 -4.329 19.552 1.00 86.50 95 LYS A O 1
ATOM 726 N N . LYS A 1 96 ? 9.506 -4.197 20.716 1.00 85.00 96 LYS A N 1
ATOM 727 C CA . LYS A 1 96 ? 10.205 -3.399 19.694 1.00 85.00 96 LYS A CA 1
ATOM 728 C C . LYS A 1 96 ? 10.369 -4.186 18.396 1.00 85.00 96 LYS A C 1
ATOM 730 O O . LYS A 1 96 ? 10.053 -3.657 17.333 1.00 85.00 96 LYS A O 1
ATOM 73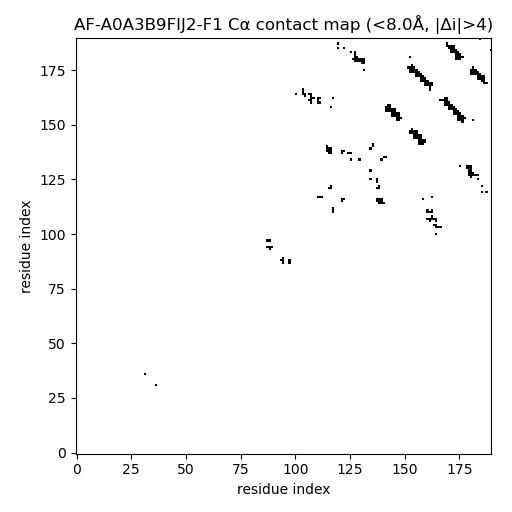5 N N . SER A 1 97 ? 10.808 -5.444 18.482 1.00 86.44 97 SER A N 1
ATOM 736 C CA . SER A 1 97 ? 10.957 -6.316 17.311 1.00 86.44 97 SER A CA 1
ATOM 737 C C . SER A 1 97 ? 9.617 -6.548 16.610 1.00 86.44 97 SER A C 1
ATOM 739 O O . SER A 1 97 ? 9.524 -6.387 15.395 1.00 86.44 97 SER A O 1
ATOM 741 N N . PHE A 1 98 ? 8.556 -6.819 17.374 1.00 87.81 98 PHE A N 1
ATOM 742 C CA . PHE A 1 98 ? 7.194 -6.959 16.866 1.00 87.81 98 PHE A CA 1
ATOM 743 C C . PHE A 1 98 ? 6.714 -5.697 16.146 1.00 87.81 98 PHE A C 1
ATOM 745 O O . PHE A 1 98 ? 6.253 -5.787 15.014 1.00 87.81 98 PHE A O 1
ATOM 752 N N . MET A 1 99 ? 6.872 -4.516 16.752 1.00 89.00 99 MET A N 1
ATOM 753 C CA . MET A 1 99 ? 6.470 -3.252 16.124 1.00 89.00 99 MET A CA 1
ATOM 754 C C . MET A 1 99 ? 7.294 -2.946 14.868 1.00 89.00 99 MET A C 1
ATOM 756 O O . MET A 1 99 ? 6.757 -2.398 13.910 1.00 89.00 99 MET A O 1
ATOM 760 N N . SER A 1 100 ? 8.580 -3.310 14.850 1.00 86.00 100 SER A N 1
ATOM 761 C CA . SER A 1 100 ? 9.429 -3.171 13.663 1.00 86.00 100 SER A CA 1
ATOM 762 C C . SER A 1 100 ? 8.959 -4.080 12.530 1.00 86.00 100 SER A C 1
ATOM 764 O O . SER A 1 100 ? 8.782 -3.601 11.416 1.00 86.00 100 SER A O 1
ATOM 766 N N . ARG A 1 101 ? 8.707 -5.365 12.813 1.00 86.38 101 ARG A N 1
ATOM 767 C CA . ARG A 1 101 ? 8.169 -6.318 11.828 1.00 86.38 101 ARG A CA 1
ATOM 768 C C . ARG A 1 101 ? 6.806 -5.875 11.321 1.00 86.38 101 ARG A C 1
ATOM 770 O O . ARG A 1 101 ? 6.590 -5.862 10.124 1.00 86.38 101 ARG A O 1
ATOM 777 N N . LEU A 1 102 ? 5.925 -5.430 12.216 1.00 88.69 102 LEU A N 1
ATOM 778 C CA . LEU A 1 102 ? 4.615 -4.904 11.842 1.00 88.69 102 LEU A CA 1
ATOM 779 C C . LEU A 1 102 ? 4.739 -3.679 10.931 1.00 88.69 102 LEU A C 1
ATOM 781 O O . LEU A 1 102 ? 4.002 -3.562 9.962 1.00 88.69 102 LEU A O 1
ATOM 785 N N . ARG A 1 103 ? 5.670 -2.763 11.221 1.00 88.44 103 ARG A N 1
ATOM 786 C CA . ARG A 1 103 ? 5.920 -1.599 10.363 1.00 88.44 103 ARG A CA 1
ATOM 787 C C . ARG A 1 103 ? 6.393 -2.018 8.970 1.00 88.44 103 ARG A C 1
ATOM 789 O O . ARG A 1 103 ? 5.949 -1.412 8.000 1.00 88.44 103 ARG A O 1
ATOM 796 N N . LEU A 1 104 ? 7.294 -2.996 8.888 1.00 85.75 104 LEU A N 1
ATOM 797 C CA . LEU A 1 104 ? 7.789 -3.525 7.616 1.00 85.75 104 LEU A CA 1
ATOM 798 C C . LEU A 1 104 ? 6.673 -4.234 6.846 1.00 85.75 104 LEU A C 1
ATOM 800 O O . LEU A 1 104 ? 6.459 -3.915 5.687 1.00 85.75 104 LEU A O 1
ATOM 804 N N . GLU A 1 105 ? 5.890 -5.084 7.510 1.00 86.38 105 GLU A N 1
ATOM 805 C CA . GLU A 1 105 ? 4.751 -5.783 6.907 1.00 86.38 105 GLU A CA 1
ATOM 806 C C . GLU A 1 105 ? 3.713 -4.798 6.358 1.00 86.38 105 GLU A C 1
ATOM 808 O O . GLU A 1 105 ? 3.296 -4.913 5.214 1.00 86.38 105 GLU A O 1
ATOM 813 N N . LEU A 1 106 ? 3.335 -3.780 7.140 1.00 88.94 106 LEU A N 1
ATOM 814 C CA . LEU A 1 106 ? 2.397 -2.750 6.684 1.00 88.94 106 LEU A CA 1
ATOM 815 C C . LEU A 1 106 ? 2.942 -1.982 5.477 1.00 88.94 106 LEU A C 1
ATOM 817 O O . LEU A 1 106 ? 2.207 -1.764 4.520 1.00 88.94 106 LEU A O 1
ATOM 821 N N . LYS A 1 107 ? 4.228 -1.603 5.504 1.00 85.06 107 LYS A N 1
ATOM 822 C CA . LYS A 1 107 ? 4.873 -0.945 4.360 1.00 85.06 107 LYS A CA 1
ATOM 823 C C . LYS A 1 107 ? 4.876 -1.865 3.136 1.00 85.06 107 LYS A C 1
ATOM 825 O O . LYS A 1 107 ? 4.589 -1.403 2.040 1.00 85.06 107 LYS A O 1
ATOM 830 N N . SER A 1 108 ? 5.150 -3.151 3.326 1.00 84.50 108 SER A N 1
ATOM 831 C CA . SER A 1 108 ? 5.170 -4.123 2.240 1.00 84.50 108 SER A CA 1
ATOM 832 C C . SER A 1 108 ? 3.788 -4.359 1.642 1.00 84.50 108 SER A C 1
ATOM 834 O O . SER A 1 108 ? 3.644 -4.437 0.426 1.00 84.50 108 SER A O 1
ATOM 836 N N . GLU A 1 109 ? 2.739 -4.407 2.462 1.00 83.94 109 GLU A N 1
ATOM 837 C CA . GLU A 1 109 ? 1.360 -4.479 1.974 1.00 83.94 109 GLU A CA 1
ATOM 838 C C . GLU A 1 109 ? 0.958 -3.217 1.195 1.00 83.94 109 GLU A C 1
ATOM 840 O O . GLU A 1 109 ? 0.341 -3.323 0.130 1.00 83.94 109 GLU A O 1
ATOM 845 N N . ASP A 1 110 ? 1.366 -2.033 1.660 1.00 84.00 110 ASP A N 1
ATOM 846 C CA . ASP A 1 110 ? 1.184 -0.777 0.923 1.00 84.00 110 ASP A CA 1
ATOM 847 C C . ASP A 1 110 ? 1.935 -0.803 -0.424 1.00 84.00 110 ASP A C 1
ATOM 849 O O . ASP A 1 110 ? 1.372 -0.445 -1.465 1.00 84.00 110 ASP A O 1
ATOM 853 N N . ASP A 1 111 ? 3.180 -1.288 -0.433 1.00 82.44 111 ASP A N 1
ATOM 854 C CA . ASP A 1 111 ? 4.003 -1.411 -1.637 1.00 82.44 111 ASP A CA 1
ATOM 855 C C . ASP A 1 111 ? 3.399 -2.436 -2.613 1.00 82.44 111 ASP A C 1
ATOM 857 O O . ASP A 1 111 ? 3.238 -2.133 -3.797 1.00 82.44 111 ASP A O 1
ATOM 861 N N . LYS A 1 112 ? 2.935 -3.603 -2.140 1.00 79.38 112 LYS A N 1
ATOM 862 C CA . LYS A 1 112 ? 2.195 -4.602 -2.940 1.00 79.38 112 LYS A CA 1
ATOM 863 C C . LYS A 1 112 ? 0.933 -4.0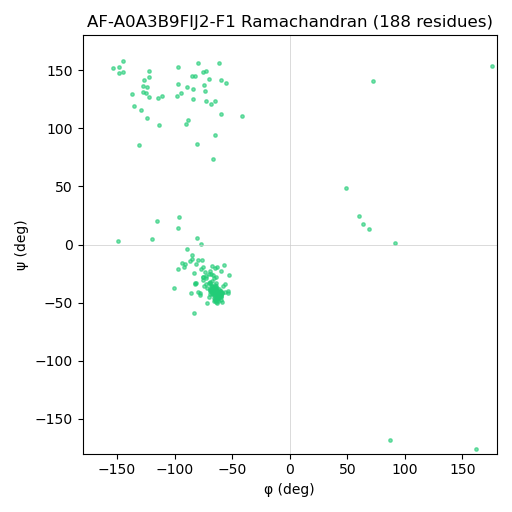14 -3.567 1.00 79.38 112 LYS A C 1
ATOM 865 O O . LYS A 1 112 ? 0.592 -4.374 -4.701 1.00 79.38 112 LYS A O 1
ATOM 870 N N . ALA A 1 113 ? 0.260 -3.103 -2.866 1.00 79.50 113 ALA A N 1
ATOM 871 C CA . ALA A 1 113 ? -0.916 -2.394 -3.356 1.00 79.50 113 ALA A CA 1
ATOM 872 C C . ALA A 1 113 ? -0.587 -1.270 -4.361 1.00 79.50 113 ALA A C 1
ATOM 874 O O . ALA A 1 113 ? -1.490 -0.807 -5.065 1.00 79.50 113 ALA A O 1
ATOM 875 N N . ALA A 1 114 ? 0.682 -0.859 -4.496 1.00 76.94 114 ALA A N 1
ATOM 876 C CA . ALA A 1 114 ? 1.097 0.274 -5.328 1.00 76.94 114 ALA A CA 1
ATOM 877 C C . ALA A 1 114 ? 0.858 0.071 -6.836 1.00 76.94 114 ALA A C 1
ATOM 879 O O . ALA A 1 114 ? 0.776 1.044 -7.593 1.00 76.94 114 ALA A O 1
ATOM 880 N N . GLY A 1 115 ? 0.714 -1.170 -7.311 1.00 82.12 115 GLY A N 1
ATOM 881 C CA . GLY A 1 115 ? 0.287 -1.416 -8.685 1.00 82.12 115 GLY A CA 1
ATOM 882 C C . GLY A 1 115 ? 0.580 -2.813 -9.208 1.00 82.12 115 GLY A C 1
ATOM 883 O O . GLY A 1 115 ? 1.076 -3.685 -8.513 1.00 82.12 115 GLY A O 1
ATOM 884 N N . ALA A 1 116 ? 0.279 -3.030 -10.487 1.00 88.75 116 ALA A N 1
ATOM 885 C CA . ALA A 1 116 ? 0.437 -4.336 -11.122 1.00 88.75 116 ALA A CA 1
ATOM 886 C C . ALA A 1 116 ? 1.907 -4.783 -11.259 1.00 88.75 116 ALA A C 1
ATOM 888 O O . ALA A 1 116 ? 2.163 -5.973 -11.439 1.00 88.75 116 ALA A O 1
ATOM 889 N N . TRP A 1 117 ? 2.866 -3.858 -11.158 1.00 91.56 117 TRP A N 1
ATOM 890 C CA . TRP A 1 117 ? 4.301 -4.144 -11.189 1.00 91.56 117 TRP A CA 1
ATOM 891 C C . TRP A 1 117 ? 4.782 -5.018 -10.020 1.00 91.56 117 TRP A C 1
ATOM 893 O O . TRP A 1 117 ? 5.821 -5.653 -10.143 1.00 91.56 117 TRP A O 1
ATOM 903 N N . THR A 1 118 ? 4.030 -5.121 -8.923 1.00 90.06 118 THR A N 1
ATOM 904 C CA . THR A 1 118 ? 4.390 -5.963 -7.766 1.00 90.06 118 THR A CA 1
ATOM 905 C C . THR A 1 118 ? 4.142 -7.453 -7.988 1.00 90.06 118 THR A C 1
ATOM 907 O O . THR A 1 118 ? 4.403 -8.270 -7.111 1.00 90.06 118 THR A O 1
ATOM 910 N N . LYS A 1 119 ? 3.645 -7.838 -9.168 1.00 89.94 119 LYS A N 1
ATOM 911 C CA . LYS A 1 119 ? 3.403 -9.234 -9.540 1.00 89.94 119 LYS A CA 1
ATOM 912 C C . LYS A 1 119 ? 4.318 -9.634 -10.683 1.00 89.94 119 LYS A C 1
ATOM 914 O O . LYS A 1 119 ? 4.274 -9.027 -11.754 1.00 89.94 119 LYS A O 1
ATOM 919 N N . GLU A 1 120 ? 5.062 -10.719 -10.498 1.00 89.38 120 GLU A N 1
ATOM 920 C CA . GLU A 1 120 ? 5.962 -11.280 -11.515 1.00 89.38 120 GLU A CA 1
ATOM 921 C C . GLU A 1 120 ? 5.243 -11.544 -12.850 1.00 89.38 120 GLU A C 1
ATOM 923 O O . GLU A 1 120 ? 5.728 -11.184 -13.922 1.00 89.38 120 GLU A O 1
ATOM 928 N N . GLN A 1 121 ? 4.017 -12.070 -12.790 1.00 88.69 121 GL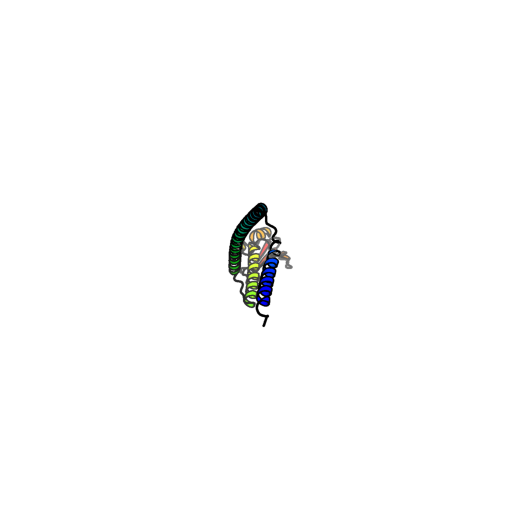N A N 1
ATOM 929 C CA . GLN A 1 121 ? 3.198 -12.382 -13.967 1.00 88.69 121 GLN A CA 1
ATOM 930 C C . GLN A 1 121 ? 2.968 -11.167 -14.879 1.00 88.69 121 GLN A C 1
ATOM 932 O O . GLN A 1 121 ? 2.923 -11.304 -16.104 1.00 88.69 121 GLN A O 1
ATOM 937 N N . THR A 1 122 ? 2.856 -9.967 -14.305 1.00 90.44 122 THR A N 1
ATOM 938 C CA . THR A 1 122 ? 2.648 -8.728 -15.063 1.00 90.44 122 THR A CA 1
ATOM 939 C C . THR A 1 122 ? 3.873 -8.382 -15.911 1.00 90.44 122 THR A C 1
ATOM 941 O O . THR A 1 122 ? 3.739 -7.910 -17.045 1.00 90.44 122 THR A O 1
ATOM 944 N N . TRP A 1 123 ? 5.076 -8.673 -15.405 1.00 91.00 123 TRP A N 1
ATOM 945 C CA . TRP A 1 123 ? 6.329 -8.455 -16.126 1.00 91.00 123 TRP A CA 1
ATOM 946 C C . TRP A 1 123 ? 6.497 -9.396 -17.321 1.00 91.00 123 TRP A C 1
ATOM 948 O O . TRP A 1 123 ? 7.153 -9.016 -18.287 1.00 91.00 123 TRP A O 1
ATOM 958 N N . GLY A 1 124 ? 5.821 -10.550 -17.353 1.00 89.12 124 GLY A N 1
ATOM 959 C CA . GLY A 1 124 ? 5.801 -11.432 -18.530 1.00 89.12 124 GLY A CA 1
ATOM 960 C C . GLY A 1 124 ? 5.230 -10.768 -19.797 1.00 89.12 124 GLY A C 1
ATOM 961 O O . GLY A 1 124 ? 5.552 -11.157 -20.923 1.00 89.12 124 GLY A O 1
ATOM 962 N N . GLY A 1 125 ? 4.410 -9.721 -19.639 1.00 87.94 125 GLY A N 1
ATOM 963 C CA . GLY A 1 125 ? 3.906 -8.901 -20.744 1.00 87.94 125 GLY A CA 1
ATOM 964 C C . GLY A 1 125 ? 4.897 -7.850 -21.261 1.00 87.94 125 GLY A C 1
ATOM 965 O O . GLY A 1 125 ? 4.674 -7.279 -22.336 1.00 87.94 125 GLY A O 1
ATOM 966 N N . MET A 1 126 ? 5.982 -7.580 -20.526 1.00 92.44 126 MET A N 1
ATOM 967 C CA . MET A 1 126 ? 6.972 -6.567 -20.886 1.00 92.44 126 MET A CA 1
ATOM 968 C C . MET A 1 126 ? 7.847 -7.028 -22.045 1.00 92.44 126 MET A C 1
ATOM 970 O O . MET A 1 126 ? 8.361 -8.142 -22.092 1.00 92.44 126 MET A O 1
ATOM 974 N N . ARG A 1 127 ? 8.007 -6.139 -23.026 1.00 91.62 127 ARG A N 1
ATOM 975 C CA . ARG A 1 127 ? 8.797 -6.368 -24.236 1.00 91.62 127 ARG A CA 1
ATOM 976 C C . ARG A 1 127 ? 9.466 -5.069 -24.659 1.00 91.62 127 ARG A C 1
ATOM 978 O O . ARG A 1 127 ? 9.001 -3.974 -24.338 1.00 91.62 127 ARG A O 1
ATOM 985 N N . ARG A 1 128 ? 10.546 -5.187 -25.432 1.00 92.50 128 ARG A N 1
ATOM 986 C CA . ARG A 1 128 ? 11.144 -4.032 -26.112 1.00 92.50 128 ARG A CA 1
ATOM 987 C C . ARG A 1 128 ? 10.136 -3.422 -27.092 1.00 92.50 128 ARG A C 1
ATOM 989 O O . ARG A 1 128 ? 9.232 -4.106 -27.570 1.00 92.50 128 ARG A O 1
ATOM 996 N N . ASN A 1 129 ? 10.321 -2.144 -27.411 1.00 93.06 129 ASN A N 1
ATOM 997 C CA . ASN A 1 129 ? 9.526 -1.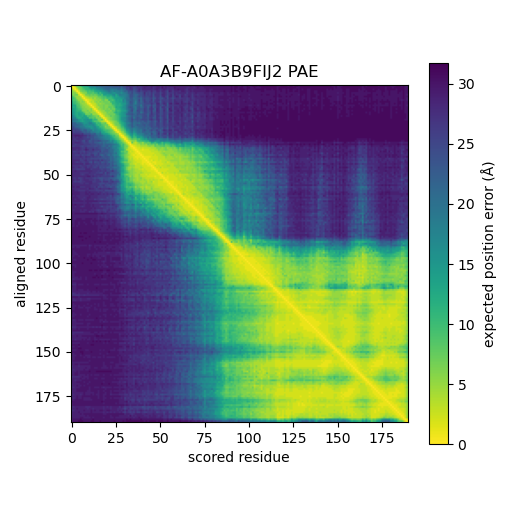373 -28.368 1.00 93.06 129 ASN A CA 1
ATOM 998 C C . ASN A 1 129 ? 8.068 -1.076 -27.939 1.00 93.06 129 ASN A C 1
ATOM 1000 O O . ASN A 1 129 ? 7.263 -0.645 -28.765 1.00 93.06 129 ASN A O 1
ATOM 1004 N N . LEU A 1 130 ? 7.710 -1.286 -26.665 1.00 94.31 130 LEU A N 1
ATOM 1005 C CA . LEU A 1 130 ? 6.425 -0.844 -26.106 1.00 94.31 130 LEU A CA 1
ATOM 1006 C C . LEU A 1 130 ? 6.424 0.671 -25.866 1.00 94.31 130 LEU A C 1
ATOM 1008 O O . LEU A 1 130 ? 7.462 1.242 -25.545 1.00 94.31 130 LEU A O 1
ATOM 1012 N N . THR A 1 131 ? 5.262 1.314 -25.991 1.00 94.62 131 THR A N 1
ATOM 1013 C CA . THR A 1 131 ? 5.098 2.742 -25.672 1.00 94.62 131 THR A CA 1
ATOM 1014 C C . THR A 1 131 ? 4.963 2.965 -24.169 1.00 94.62 131 THR A C 1
ATOM 1016 O O . THR A 1 131 ? 4.488 2.074 -23.457 1.00 94.62 131 THR A O 1
ATOM 1019 N N . MET A 1 132 ? 5.295 4.165 -23.676 1.00 92.44 132 MET A N 1
ATOM 1020 C CA . MET A 1 132 ? 5.114 4.511 -22.254 1.00 92.44 132 MET A CA 1
ATOM 1021 C C . MET A 1 132 ? 3.678 4.270 -21.775 1.00 92.44 132 MET A C 1
ATOM 1023 O O . MET A 1 132 ? 3.465 3.734 -20.688 1.00 92.44 132 MET A O 1
ATOM 1027 N N . PHE A 1 133 ? 2.685 4.600 -22.606 1.00 93.38 133 PHE A N 1
ATOM 1028 C CA . PHE A 1 133 ? 1.276 4.358 -22.296 1.00 93.38 133 PHE A CA 1
ATOM 1029 C C . PHE A 1 133 ? 0.981 2.873 -22.066 1.00 93.38 133 PHE A C 1
ATOM 1031 O O . PHE A 1 133 ? 0.320 2.506 -21.095 1.00 93.38 133 PHE A O 1
ATOM 1038 N N . LYS A 1 134 ? 1.499 2.000 -22.937 1.00 93.31 134 LYS A N 1
ATOM 1039 C CA . LYS A 1 134 ? 1.284 0.557 -22.815 1.00 93.31 134 LYS A CA 1
ATOM 1040 C C . LYS A 1 134 ? 1.999 -0.013 -21.590 1.00 93.31 134 LYS A C 1
ATOM 1042 O O . LYS A 1 134 ? 1.426 -0.870 -20.929 1.00 93.31 134 LYS A O 1
ATOM 1047 N N . VAL A 1 135 ? 3.180 0.505 -21.245 1.00 93.88 135 VAL A N 1
ATOM 1048 C CA . VAL A 1 135 ? 3.878 0.143 -20.001 1.00 93.88 135 VAL A CA 1
ATOM 1049 C C . VAL A 1 135 ? 3.052 0.528 -18.778 1.00 93.88 135 VAL A C 1
ATOM 1051 O O . VAL A 1 135 ? 2.808 -0.327 -17.937 1.00 93.88 135 VAL A O 1
ATOM 1054 N N . ARG A 1 136 ? 2.537 1.761 -18.699 1.00 92.56 136 ARG A N 1
ATOM 1055 C CA . ARG A 1 136 ? 1.694 2.183 -17.565 1.00 92.56 136 ARG A CA 1
ATOM 1056 C C . ARG A 1 136 ? 0.384 1.408 -17.474 1.00 92.56 136 ARG A C 1
ATOM 1058 O O . ARG A 1 136 ? -0.095 1.150 -16.380 1.00 92.56 136 ARG A O 1
ATOM 1065 N N . LYS A 1 137 ? -0.185 1.006 -18.611 1.00 92.69 137 LYS A N 1
ATOM 1066 C CA . LYS A 1 137 ? -1.372 0.144 -18.635 1.00 92.69 137 LYS A CA 1
ATOM 1067 C C . LYS A 1 137 ? -1.082 -1.268 -18.112 1.00 92.69 137 LYS A C 1
ATOM 1069 O O . LYS A 1 137 ? -1.983 -1.890 -17.565 1.00 92.69 137 LYS A O 1
ATOM 1074 N N . LEU A 1 138 ? 0.137 -1.771 -18.312 1.00 92.25 138 LEU A N 1
ATOM 1075 C CA . LEU A 1 138 ? 0.556 -3.096 -17.853 1.00 92.25 138 LEU A CA 1
ATOM 1076 C C . LEU A 1 138 ? 1.006 -3.073 -16.391 1.00 92.25 138 LEU A C 1
ATOM 1078 O O . LEU A 1 138 ? 0.430 -3.776 -15.578 1.00 92.25 138 LEU A O 1
ATOM 1082 N N . LEU A 1 139 ? 2.013 -2.263 -16.067 1.00 91.62 139 LEU A N 1
ATOM 1083 C CA . LEU A 1 139 ? 2.695 -2.242 -14.768 1.00 91.62 139 LEU A CA 1
ATOM 1084 C C . LEU A 1 139 ? 2.074 -1.253 -13.768 1.00 91.62 139 LEU A C 1
ATOM 1086 O O . LEU A 1 139 ? 2.310 -1.346 -12.567 1.00 91.62 139 LEU A O 1
ATOM 1090 N N . GLY A 1 140 ? 1.267 -0.306 -14.240 1.00 91.69 140 GLY A N 1
ATOM 1091 C CA . GLY A 1 140 ? 0.807 0.823 -13.437 1.00 91.69 140 GLY A CA 1
ATOM 1092 C C . GLY A 1 140 ? 1.784 1.999 -13.460 1.00 91.69 140 GLY A C 1
ATOM 1093 O O . GLY A 1 140 ? 2.708 2.082 -14.283 1.00 91.69 140 GLY A O 1
ATOM 1094 N N . ASN A 1 141 ? 1.547 2.950 -12.561 1.00 91.50 141 ASN A N 1
ATOM 1095 C CA . ASN A 1 141 ? 2.373 4.145 -12.449 1.00 91.50 141 ASN A CA 1
ATOM 1096 C C . ASN A 1 141 ? 3.714 3.804 -11.782 1.00 91.50 141 ASN A C 1
ATOM 1098 O O . ASN A 1 141 ? 3.723 3.052 -10.812 1.00 91.50 141 ASN A O 1
ATOM 1102 N N . PRO A 1 142 ? 4.839 4.334 -12.289 1.00 92.12 142 PRO A N 1
ATOM 1103 C CA . PRO A 1 142 ? 6.129 4.136 -11.643 1.00 92.12 142 PRO A CA 1
ATOM 1104 C C . PRO A 1 142 ? 6.237 4.962 -10.363 1.00 92.12 142 PRO A C 1
ATOM 1106 O O . PRO A 1 142 ? 5.709 6.074 -10.301 1.00 92.12 142 PRO A O 1
ATOM 1109 N N . THR A 1 143 ? 6.992 4.448 -9.394 1.00 90.81 143 THR A N 1
ATOM 1110 C CA . THR A 1 143 ? 7.333 5.136 -8.142 1.00 90.81 143 THR A CA 1
ATOM 1111 C C . THR A 1 143 ? 8.089 6.433 -8.428 1.00 90.81 143 THR A C 1
ATOM 1113 O O . THR A 1 143 ? 7.809 7.482 -7.850 1.00 90.81 143 THR A O 1
ATOM 1116 N N . ARG A 1 144 ? 9.029 6.391 -9.383 1.00 91.75 144 ARG A N 1
ATOM 1117 C CA . ARG A 1 144 ? 9.839 7.551 -9.771 1.00 91.75 144 ARG A CA 1
ATOM 1118 C C . ARG A 1 144 ? 10.150 7.553 -11.263 1.00 91.75 144 ARG A C 1
ATOM 1120 O O . ARG A 1 144 ? 10.322 6.513 -11.892 1.00 91.75 144 ARG A O 1
ATOM 1127 N N . MET A 1 145 ? 10.264 8.747 -11.843 1.00 92.44 145 MET A N 1
ATOM 1128 C CA . MET A 1 145 ? 10.697 8.940 -13.229 1.00 92.44 145 MET A CA 1
ATOM 1129 C C . MET A 1 145 ? 11.928 9.840 -13.262 1.00 92.44 145 MET A C 1
ATOM 1131 O O . MET A 1 145 ? 11.887 10.952 -12.741 1.00 92.44 145 MET A O 1
ATOM 1135 N N . THR A 1 146 ? 13.001 9.392 -13.910 1.00 93.25 146 THR A N 1
ATOM 1136 C CA . THR A 1 146 ? 14.228 10.184 -14.079 1.00 93.25 146 THR A CA 1
ATOM 1137 C C . THR A 1 146 ? 14.564 10.354 -15.555 1.00 93.25 146 THR A C 1
ATOM 1139 O O . THR A 1 146 ? 14.257 9.488 -16.376 1.00 93.25 146 THR A O 1
ATOM 1142 N N . LEU A 1 147 ? 15.198 11.471 -15.905 1.00 92.00 147 LEU A N 1
ATOM 1143 C CA . LEU A 1 147 ? 15.849 11.637 -17.206 1.00 92.00 147 LEU A CA 1
ATOM 1144 C C . LEU A 1 147 ? 17.236 10.991 -17.142 1.00 92.00 147 LEU A C 1
ATOM 1146 O O . LEU A 1 147 ? 17.862 11.000 -16.081 1.00 92.00 147 LEU A O 1
ATOM 1150 N N . SER A 1 148 ? 17.691 10.398 -18.243 1.00 88.81 148 SER A N 1
ATOM 1151 C CA . SER A 1 148 ? 19.042 9.831 -18.318 1.00 88.81 148 SER A CA 1
ATOM 1152 C C . SER A 1 148 ? 20.001 10.817 -18.984 1.00 88.81 148 SER A C 1
ATOM 1154 O O . SER A 1 148 ? 19.592 11.654 -19.784 1.00 88.81 148 SER A O 1
ATOM 1156 N N . LEU A 1 149 ? 21.283 10.718 -18.630 1.00 87.50 149 LEU A N 1
ATOM 1157 C CA . LEU A 1 149 ? 22.368 11.467 -19.273 1.00 87.50 149 LEU A CA 1
ATOM 1158 C C . LEU A 1 149 ? 22.911 10.746 -20.517 1.00 87.50 149 LEU A C 1
ATOM 1160 O O . LEU A 1 149 ? 23.646 11.341 -21.301 1.00 87.50 149 LEU A O 1
ATOM 1164 N N . ASP A 1 150 ? 22.575 9.465 -20.690 1.00 88.94 150 ASP A N 1
ATOM 1165 C CA . ASP A 1 150 ? 22.953 8.686 -21.868 1.00 88.94 150 ASP A CA 1
ATOM 1166 C C . ASP A 1 150 ? 22.131 9.149 -23.086 1.00 88.94 150 ASP A C 1
ATOM 1168 O O . ASP A 1 150 ? 20.907 9.047 -23.044 1.00 88.94 150 ASP A O 1
ATOM 1172 N N . PRO A 1 151 ? 22.754 9.572 -24.204 1.00 88.75 151 PRO A N 1
ATOM 1173 C CA . PRO A 1 151 ? 22.043 9.953 -25.429 1.00 88.75 151 PRO A CA 1
ATOM 1174 C C . PRO A 1 151 ? 21.133 8.862 -26.011 1.00 88.75 151 PRO A C 1
ATOM 1176 O O . PRO A 1 151 ? 20.305 9.142 -26.876 1.00 88.75 151 PRO A O 1
ATOM 1179 N N . ARG A 1 152 ? 21.321 7.604 -25.604 1.00 89.81 152 ARG A N 1
ATOM 1180 C CA . ARG A 1 152 ? 20.514 6.457 -26.032 1.00 89.81 152 ARG A CA 1
ATOM 1181 C C . ARG A 1 152 ? 19.297 6.221 -25.143 1.00 89.81 152 ARG A C 1
ATOM 1183 O O . ARG A 1 152 ? 18.525 5.315 -25.443 1.00 89.81 152 ARG A O 1
ATOM 1190 N N . ILE A 1 153 ? 19.128 6.989 -24.067 1.00 93.31 153 ILE A N 1
ATOM 1191 C CA . ILE A 1 153 ? 18.044 6.843 -23.098 1.00 93.31 153 ILE A CA 1
ATOM 1192 C C . ILE A 1 153 ? 17.485 8.229 -22.783 1.00 93.31 153 ILE A C 1
ATOM 1194 O O . ILE A 1 153 ? 18.169 9.074 -22.226 1.00 93.31 153 ILE A O 1
ATOM 1198 N N . ASP A 1 154 ? 16.208 8.454 -23.054 1.00 92.44 154 ASP A N 1
ATOM 1199 C CA . ASP A 1 154 ? 15.573 9.732 -22.723 1.00 92.44 154 ASP A CA 1
ATOM 1200 C C . ASP A 1 154 ? 15.072 9.727 -21.275 1.00 92.44 154 ASP A C 1
ATOM 1202 O O . ASP A 1 154 ? 15.185 10.710 -20.540 1.00 92.44 154 ASP A O 1
ATOM 1206 N N . ARG A 1 155 ? 14.475 8.607 -20.851 1.00 93.38 155 ARG A N 1
ATOM 1207 C CA . ARG A 1 155 ? 13.772 8.502 -19.570 1.00 93.38 155 ARG A CA 1
ATOM 1208 C C . ARG A 1 155 ? 13.866 7.100 -18.995 1.00 93.38 155 ARG A C 1
ATOM 1210 O O . ARG A 1 155 ? 13.834 6.123 -19.736 1.00 93.38 155 ARG A O 1
ATOM 1217 N N . VAL A 1 156 ? 13.897 7.008 -17.673 1.00 95.38 156 VAL A N 1
ATOM 1218 C CA . VAL A 1 156 ? 13.8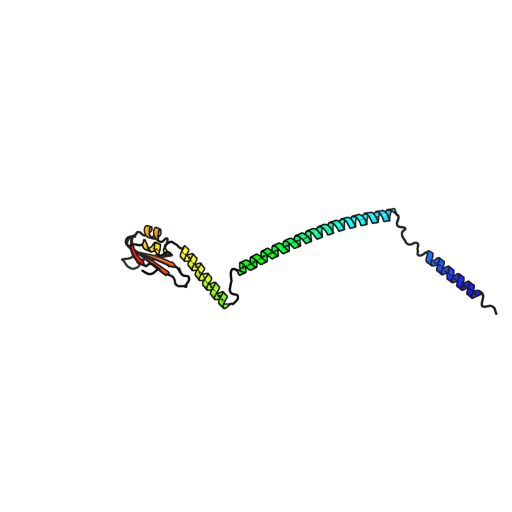43 5.751 -16.928 1.00 95.38 156 VAL A CA 1
ATOM 1219 C C . VAL A 1 156 ? 12.685 5.808 -15.941 1.00 95.38 156 VAL A C 1
ATOM 1221 O O . VAL A 1 156 ? 12.517 6.789 -15.215 1.00 95.38 156 VAL A O 1
ATOM 1224 N N . TYR A 1 157 ? 11.856 4.770 -15.955 1.00 95.38 157 TYR A N 1
ATOM 1225 C CA . TYR A 1 157 ? 10.856 4.518 -14.926 1.00 95.38 157 TYR A CA 1
ATOM 1226 C C . TYR A 1 157 ? 11.449 3.573 -13.897 1.00 95.38 157 TYR A C 1
ATOM 1228 O O . TYR A 1 157 ? 11.993 2.530 -14.263 1.00 95.38 157 TYR A O 1
ATOM 1236 N N . HIS A 1 158 ? 11.313 3.952 -12.634 1.00 94.44 158 HIS A N 1
ATOM 1237 C CA . HIS A 1 158 ? 11.716 3.156 -11.488 1.00 94.44 158 HIS A CA 1
ATOM 1238 C C . HIS A 1 158 ? 10.462 2.706 -10.753 1.00 94.44 158 HIS A C 1
ATOM 1240 O O . HIS A 1 158 ? 9.589 3.520 -10.440 1.00 94.44 158 HIS A O 1
ATOM 1246 N N . TYR A 1 159 ? 10.391 1.405 -10.533 1.00 93.62 159 TYR A N 1
ATOM 1247 C CA . TYR A 1 159 ? 9.392 0.722 -9.737 1.00 93.62 159 TYR A CA 1
ATOM 1248 C C . TYR A 1 159 ? 10.143 0.165 -8.533 1.00 93.62 159 TYR A C 1
ATOM 1250 O O . TYR A 1 159 ? 10.937 -0.754 -8.685 1.00 93.62 159 TYR A O 1
ATOM 1258 N N . GLU A 1 160 ? 9.995 0.824 -7.395 1.00 91.50 160 GLU A N 1
ATOM 1259 C CA . GLU A 1 160 ? 10.767 0.576 -6.174 1.00 91.50 160 GLU A CA 1
ATOM 1260 C C . GLU A 1 160 ? 9.769 0.294 -5.046 1.00 91.50 160 GLU A C 1
ATOM 1262 O O . GLU A 1 160 ? 8.762 1.009 -4.958 1.00 91.50 160 GLU A O 1
ATOM 1267 N N . GLY A 1 161 ? 10.031 -0.734 -4.235 1.00 87.94 161 GLY A N 1
ATOM 1268 C CA . GLY A 1 161 ? 9.202 -1.119 -3.088 1.00 87.94 161 GLY A CA 1
ATOM 1269 C C . GLY A 1 161 ? 9.701 -2.396 -2.408 1.00 87.94 161 GLY A C 1
ATOM 1270 O O . GLY A 1 161 ? 10.349 -3.222 -3.045 1.00 87.94 161 GLY A O 1
ATOM 1271 N N . ASP A 1 162 ? 9.412 -2.541 -1.120 1.00 87.00 162 ASP A N 1
ATOM 1272 C CA . ASP A 1 162 ? 9.767 -3.709 -0.303 1.00 87.00 162 ASP A CA 1
ATOM 1273 C C . ASP A 1 162 ? 8.623 -4.735 -0.381 1.00 87.00 162 ASP A C 1
ATOM 1275 O O . ASP A 1 162 ? 7.548 -4.539 0.186 1.00 87.00 162 ASP A O 1
ATOM 1279 N N . LEU A 1 163 ? 8.797 -5.807 -1.159 1.00 85.81 163 LEU A N 1
ATOM 1280 C CA . LEU A 1 163 ? 7.704 -6.735 -1.487 1.00 85.81 163 LEU A CA 1
ATOM 1281 C C . LEU A 1 163 ? 7.608 -7.945 -0.550 1.00 85.81 163 LEU A C 1
ATOM 1283 O O . LEU A 1 163 ? 6.578 -8.622 -0.554 1.00 85.81 163 LEU A O 1
ATOM 1287 N N . ASP A 1 164 ? 8.640 -8.234 0.231 1.00 84.62 164 ASP A N 1
ATOM 1288 C CA . ASP A 1 164 ? 8.728 -9.390 1.128 1.00 84.62 164 ASP A CA 1
ATOM 1289 C C . ASP A 1 164 ? 8.908 -9.007 2.607 1.00 84.62 164 ASP A C 1
ATOM 1291 O O . ASP A 1 164 ? 8.991 -9.894 3.458 1.00 84.62 164 ASP A O 1
ATOM 1295 N N . ALA A 1 165 ? 8.861 -7.707 2.923 1.00 81.81 165 ALA A N 1
ATOM 1296 C CA . ALA A 1 165 ? 8.970 -7.146 4.268 1.00 81.81 165 ALA A CA 1
ATOM 1297 C C . ALA A 1 165 ? 10.304 -7.476 4.959 1.00 81.81 165 ALA A C 1
ATOM 1299 O O . ALA A 1 165 ? 10.389 -7.484 6.196 1.00 81.81 165 ALA A O 1
ATOM 1300 N N . ASP A 1 166 ? 11.351 -7.748 4.178 1.00 81.00 166 ASP A N 1
ATOM 1301 C CA . ASP A 1 166 ? 12.688 -8.060 4.676 1.00 81.00 166 ASP A CA 1
ATOM 1302 C C . ASP A 1 166 ? 13.514 -6.786 4.972 1.00 81.00 166 ASP A C 1
ATOM 1304 O O . ASP A 1 166 ? 14.527 -6.841 5.680 1.00 81.00 166 ASP A O 1
ATOM 1308 N N . GLY A 1 167 ? 13.034 -5.620 4.518 1.00 78.25 167 GLY A N 1
ATOM 1309 C CA . GLY A 1 167 ? 13.699 -4.322 4.628 1.00 78.25 167 GLY A CA 1
ATOM 1310 C C . GLY A 1 167 ? 14.587 -3.961 3.431 1.00 78.25 167 GLY A C 1
ATOM 1311 O O . GLY A 1 167 ? 15.208 -2.891 3.441 1.00 78.25 167 GLY A O 1
ATOM 1312 N N . THR A 1 168 ? 14.653 -4.816 2.416 1.00 84.56 168 THR A N 1
ATOM 1313 C CA . THR A 1 168 ? 15.349 -4.631 1.145 1.00 84.56 168 THR A CA 1
ATOM 1314 C C . THR A 1 168 ? 14.345 -4.174 0.090 1.00 84.56 168 THR A C 1
ATOM 1316 O O . THR A 1 168 ? 13.295 -4.768 -0.120 1.00 84.56 168 THR A O 1
ATOM 1319 N N . GLU A 1 169 ? 14.651 -3.078 -0.604 1.00 86.50 169 GLU A N 1
ATOM 1320 C CA . GLU A 1 169 ? 13.773 -2.597 -1.672 1.00 86.50 169 GLU A CA 1
ATOM 1321 C C . GLU A 1 169 ? 14.070 -3.326 -2.981 1.00 86.50 169 GLU A C 1
ATOM 1323 O O . GLU A 1 169 ? 15.192 -3.287 -3.496 1.00 86.50 169 GLU A O 1
ATOM 1328 N N . GLU A 1 170 ? 13.032 -3.919 -3.557 1.00 90.94 170 GLU A N 1
ATOM 1329 C CA . GLU A 1 170 ? 13.087 -4.544 -4.864 1.00 90.94 170 GLU A CA 1
ATOM 1330 C C . GLU A 1 170 ? 12.889 -3.505 -5.968 1.00 90.94 170 GLU A C 1
ATOM 1332 O O . GLU A 1 170 ? 11.998 -2.650 -5.914 1.00 90.94 170 GLU A O 1
ATOM 1337 N N . VAL A 1 171 ? 13.747 -3.559 -6.996 1.00 92.19 171 VAL A N 1
ATOM 1338 C CA . VAL A 1 171 ? 13.850 -2.483 -7.993 1.00 92.19 171 VAL A CA 1
ATOM 1339 C C . VAL A 1 171 ? 13.638 -2.988 -9.417 1.00 92.19 171 VAL A C 1
ATOM 1341 O O . VAL A 1 171 ? 14.512 -3.582 -10.048 1.00 92.19 171 VAL A O 1
ATOM 1344 N N . GLY A 1 172 ? 12.493 -2.625 -9.985 1.00 93.19 172 GLY A N 1
ATOM 1345 C CA . GLY A 1 172 ? 12.210 -2.701 -11.411 1.00 93.19 172 GLY A CA 1
ATOM 1346 C C . GLY A 1 172 ? 12.625 -1.427 -12.147 1.00 93.19 172 GLY A C 1
ATOM 1347 O O . GLY A 1 172 ? 12.322 -0.310 -11.725 1.00 93.19 172 GLY A O 1
ATOM 1348 N N . ARG A 1 173 ? 13.274 -1.568 -13.307 1.00 94.69 173 ARG A N 1
ATOM 1349 C CA . ARG A 1 173 ? 13.664 -0.425 -14.154 1.00 94.69 173 ARG A CA 1
ATOM 1350 C C . ARG A 1 173 ? 13.175 -0.605 -15.574 1.00 94.69 173 ARG A C 1
ATOM 1352 O O . ARG A 1 173 ? 13.350 -1.668 -16.156 1.00 94.69 173 ARG A O 1
ATOM 1359 N N . VAL A 1 174 ? 12.634 0.451 -16.173 1.00 95.19 174 VAL A N 1
ATOM 1360 C CA . VAL A 1 174 ? 12.251 0.469 -17.591 1.00 95.19 174 VAL A CA 1
ATOM 1361 C C . VAL A 1 174 ? 12.852 1.699 -18.254 1.00 95.19 174 VAL A C 1
ATOM 1363 O O . VAL A 1 174 ? 12.509 2.827 -17.908 1.00 95.19 174 VAL A O 1
ATOM 1366 N N . SER A 1 175 ? 13.747 1.482 -19.213 1.00 95.19 175 SER A N 1
ATOM 1367 C CA . SER A 1 175 ? 14.418 2.553 -19.950 1.00 95.19 175 SER A CA 1
ATOM 1368 C C . SER A 1 175 ? 13.723 2.809 -21.280 1.00 95.19 175 SER A C 1
ATOM 1370 O O . SER A 1 175 ? 13.363 1.873 -22.002 1.00 95.19 175 SER A O 1
ATOM 1372 N N . PHE A 1 176 ? 13.580 4.084 -21.625 1.00 95.75 176 PHE A N 1
ATOM 1373 C CA . PHE A 1 176 ? 12.887 4.548 -22.818 1.00 95.75 176 PHE A CA 1
ATOM 1374 C C . PHE A 1 176 ? 13.795 5.393 -23.706 1.00 95.75 176 PHE A C 1
ATOM 1376 O O . PHE A 1 176 ? 14.567 6.209 -23.211 1.00 95.75 176 PHE A O 1
ATOM 1383 N N . PHE A 1 177 ? 13.618 5.257 -25.015 1.00 95.19 177 PHE A N 1
ATOM 1384 C CA . PHE A 1 177 ? 14.191 6.120 -26.043 1.00 95.19 177 PHE A CA 1
ATOM 1385 C C . PHE A 1 177 ? 13.125 6.404 -27.096 1.00 95.19 177 PHE A C 1
ATOM 1387 O O . PHE A 1 177 ? 12.477 5.475 -27.583 1.00 95.19 177 PHE A O 1
ATOM 1394 N N . ARG A 1 178 ? 12.914 7.677 -27.438 1.00 91.81 178 ARG A N 1
ATOM 1395 C CA . ARG A 1 178 ? 11.886 8.136 -28.385 1.00 91.81 178 ARG A CA 1
ATOM 1396 C C . ARG A 1 178 ? 10.502 7.546 -28.087 1.00 91.81 178 ARG A C 1
ATOM 1398 O O . ARG A 1 178 ? 9.848 7.003 -28.973 1.00 91.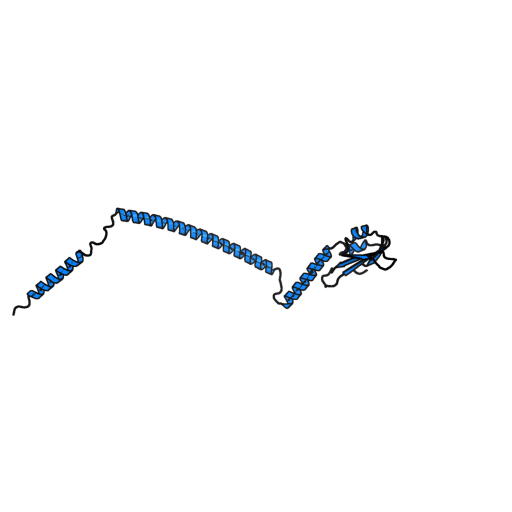81 178 ARG A O 1
ATOM 1405 N N . ASP A 1 179 ? 10.091 7.621 -26.820 1.00 92.00 179 ASP A N 1
ATOM 1406 C CA . ASP A 1 179 ? 8.824 7.074 -26.295 1.00 92.00 179 ASP A CA 1
ATOM 1407 C C . ASP A 1 179 ? 8.683 5.538 -26.378 1.00 92.00 179 ASP A C 1
ATOM 1409 O O . ASP A 1 179 ? 7.589 4.984 -26.255 1.00 92.00 179 ASP A O 1
ATOM 1413 N N . ARG A 1 180 ? 9.789 4.807 -26.566 1.00 94.44 180 ARG A N 1
ATOM 1414 C CA . ARG A 1 180 ? 9.769 3.343 -26.690 1.00 94.44 180 ARG A CA 1
ATOM 1415 C C . ARG A 1 180 ? 10.708 2.651 -25.720 1.00 94.44 180 ARG A C 1
ATOM 1417 O O . ARG A 1 180 ? 11.820 3.114 -25.497 1.00 94.44 180 ARG A O 1
ATOM 1424 N N . VAL A 1 181 ? 10.281 1.511 -25.179 1.00 96.00 181 VAL A N 1
ATOM 1425 C CA . VAL A 1 181 ? 11.103 0.685 -24.284 1.00 96.00 181 VAL A CA 1
ATOM 1426 C C . VAL A 1 181 ? 12.309 0.130 -25.038 1.00 96.00 181 VAL A C 1
ATOM 1428 O O . VAL A 1 181 ? 12.147 -0.594 -26.022 1.00 96.00 181 VAL A O 1
ATOM 1431 N N . ILE A 1 182 ? 13.510 0.404 -24.541 1.00 94.88 182 ILE A N 1
ATOM 1432 C CA . ILE A 1 182 ? 14.759 -0.156 -25.081 1.00 94.88 182 ILE A CA 1
ATOM 1433 C C . ILE A 1 182 ? 15.271 -1.331 -24.243 1.00 94.88 182 ILE A C 1
ATOM 1435 O O . ILE A 1 182 ? 15.753 -2.325 -24.786 1.00 94.88 182 ILE A O 1
ATOM 1439 N N . SER A 1 183 ? 15.120 -1.242 -22.925 1.00 92.81 183 SER A N 1
ATOM 1440 C CA . SER A 1 183 ? 15.576 -2.222 -21.947 1.00 92.81 183 SER A CA 1
ATOM 1441 C C . SER A 1 183 ? 14.698 -2.139 -20.706 1.00 92.81 183 SER A C 1
ATOM 1443 O O . SER A 1 183 ? 14.120 -1.093 -20.399 1.00 92.81 183 SER A O 1
ATOM 1445 N N . PHE A 1 184 ? 14.578 -3.259 -20.007 1.00 94.00 184 PHE A N 1
ATOM 1446 C CA . PHE A 1 184 ? 13.895 -3.329 -18.730 1.00 94.00 184 PHE A CA 1
ATOM 1447 C C . PHE A 1 184 ? 14.552 -4.393 -17.852 1.00 94.00 184 PHE A C 1
ATOM 1449 O O . PHE A 1 184 ? 15.151 -5.332 -18.374 1.00 94.00 184 PHE A O 1
ATOM 1456 N N . SER A 1 185 ? 14.438 -4.212 -16.542 1.00 93.50 185 SER A N 1
ATOM 1457 C CA . SER A 1 185 ? 14.840 -5.149 -15.498 1.00 93.50 185 SER A CA 1
ATOM 1458 C C . SER A 1 185 ? 13.648 -5.349 -14.576 1.00 93.50 185 SER A C 1
ATOM 1460 O O . SER A 1 185 ? 13.024 -4.363 -14.176 1.00 93.50 185 SER A O 1
ATOM 1462 N N . SER A 1 186 ? 13.332 -6.606 -14.284 1.00 92.31 186 SER A N 1
ATOM 1463 C CA . SER A 1 186 ? 12.285 -6.993 -13.337 1.00 92.31 186 SER A CA 1
ATOM 1464 C C . SER A 1 186 ? 12.858 -7.009 -11.915 1.00 92.31 186 SER A C 1
ATOM 1466 O O . SER A 1 186 ? 14.020 -7.397 -11.774 1.00 92.31 186 SER A O 1
ATOM 1468 N N . PRO A 1 187 ? 12.079 -6.634 -10.885 1.00 89.56 187 PRO A N 1
ATOM 1469 C CA . PRO A 1 187 ? 12.491 -6.800 -9.491 1.00 89.56 187 PRO A CA 1
ATOM 1470 C C . PRO A 1 187 ? 12.670 -8.278 -9.101 1.00 89.56 187 PRO A C 1
ATOM 1472 O O . PRO A 1 187 ? 13.507 -8.601 -8.281 1.00 89.56 187 PRO A O 1
ATOM 1475 N N . PHE A 1 188 ? 11.960 -9.206 -9.747 1.00 86.81 188 PHE A N 1
ATOM 1476 C CA . PHE A 1 188 ? 11.933 -10.626 -9.351 1.00 86.81 188 PHE A CA 1
ATOM 1477 C C . PHE A 1 188 ? 13.139 -11.464 -9.814 1.00 86.81 188 PHE A C 1
ATOM 1479 O O . PHE A 1 188 ? 13.144 -12.680 -9.643 1.00 86.81 188 PHE A O 1
ATOM 1486 N N . GLY A 1 189 ? 14.152 -10.837 -10.421 1.00 69.06 189 GLY A N 1
ATOM 1487 C CA . GLY A 1 189 ? 15.226 -11.545 -11.119 1.00 69.06 189 GLY A CA 1
ATOM 1488 C C . GLY A 1 189 ? 14.739 -12.163 -12.437 1.00 69.06 189 GLY A C 1
ATOM 1489 O O . GLY A 1 189 ? 13.613 -12.638 -12.559 1.00 69.06 189 GLY A O 1
ATOM 1490 N N . GLY A 1 190 ? 15.569 -12.100 -13.475 1.00 49.44 190 GLY A N 1
ATOM 1491 C CA . GLY A 1 190 ? 15.291 -12.676 -14.791 1.00 49.44 190 GLY A CA 1
ATOM 1492 C C . GLY A 1 190 ? 16.562 -13.161 -15.453 1.00 49.44 190 GLY A C 1
ATOM 1493 O O . GLY A 1 190 ? 17.629 -12.582 -15.146 1.00 49.44 190 GLY A O 1
#